Protein AF-A0A1Y3ZQR8-F1 (afdb_monomer)

Foldseek 3Di:
DVVVVVVVVVVVVVVVVVVVVVVVVVVVVVVVVVVVVVVVVVVVLVVQQVVCVVVVHDRDDDPPDDPPDPDPPDDPPDPPDPPPDDPDDDDPDDPPPDDDAFKKFKAAPVRHTPDIGSHLVRVCVVVVDDSVQLVVQQVVQDADPVRIGMHTPVVVVVVVVVCVVVVVPPPPPPPDDDDDPDPPDDDDDPDDDDDDDDDDDDDDDDDDDDDDDDDD

Radius of gyration: 34.39 Å; Cα contacts (8 Å, |Δi|>4): 112; chains: 1; bounding box: 100×54×77 Å

pLDDT: mean 72.53, std 20.4, range [33.19, 97.75]

Mean predicted aligned error: 21.72 Å

Structure (mmCIF, N/CA/C/O backbone):
data_AF-A0A1Y3ZQR8-F1
#
_entry.id   AF-A0A1Y3ZQR8-F1
#
loop_
_atom_site.group_PDB
_atom_site.id
_atom_site.type_symbol
_atom_site.label_atom_id
_atom_site.label_alt_id
_atom_site.label_comp_id
_atom_site.label_asym_id
_atom_site.label_entity_id
_atom_site.label_seq_id
_atom_site.pdbx_PDB_ins_code
_atom_site.Cartn_x
_atom_site.Cartn_y
_atom_site.Cartn_z
_atom_site.occupancy
_atom_site.B_iso_or_equiv
_atom_site.auth_seq_id
_atom_site.auth_comp_id
_atom_site.auth_asym_id
_atom_site.auth_atom_id
_atom_site.pdbx_PDB_model_num
ATOM 1 N N . MET A 1 1 ? 30.541 7.165 -46.148 1.00 60.97 1 MET A N 1
ATOM 2 C CA . MET A 1 1 ? 29.969 8.356 -45.477 1.00 60.97 1 MET A CA 1
ATOM 3 C C . MET A 1 1 ? 28.705 8.037 -44.682 1.00 60.97 1 MET A C 1
ATOM 5 O O . MET A 1 1 ? 28.487 8.696 -43.676 1.00 60.97 1 MET A O 1
ATOM 9 N N . ASN A 1 2 ? 27.913 7.024 -45.061 1.00 78.75 2 ASN A N 1
ATOM 10 C CA . ASN A 1 2 ? 26.693 6.666 -44.321 1.00 78.75 2 ASN A CA 1
ATOM 11 C C . ASN A 1 2 ? 26.986 5.929 -43.001 1.00 78.75 2 ASN A C 1
ATOM 13 O O . ASN A 1 2 ? 26.474 6.337 -41.968 1.00 78.75 2 ASN A O 1
ATOM 17 N N . GLU A 1 3 ? 27.895 4.948 -42.993 1.00 86.88 3 GLU A N 1
ATOM 18 C CA . GLU A 1 3 ? 28.246 4.200 -41.768 1.00 86.88 3 GLU A CA 1
ATOM 19 C C . GLU A 1 3 ? 28.800 5.102 -40.659 1.00 86.88 3 GLU A C 1
ATOM 21 O O . GLU A 1 3 ? 28.392 5.003 -39.509 1.00 86.88 3 GLU A O 1
ATOM 26 N N . THR A 1 4 ? 29.682 6.047 -40.991 1.00 90.25 4 THR A N 1
ATOM 27 C CA . THR A 1 4 ? 30.219 7.013 -40.017 1.00 90.25 4 THR A CA 1
ATOM 28 C C . THR A 1 4 ? 29.122 7.864 -39.375 1.00 90.25 4 THR A C 1
ATOM 30 O O . THR A 1 4 ? 29.198 8.167 -38.186 1.00 90.25 4 THR A O 1
ATOM 33 N N . GLN A 1 5 ? 28.088 8.218 -40.143 1.00 91.56 5 GLN A N 1
ATOM 34 C CA . GLN A 1 5 ? 26.938 8.967 -39.644 1.00 91.56 5 GLN A CA 1
ATOM 35 C C . GLN A 1 5 ? 26.041 8.086 -38.762 1.00 91.56 5 GLN A C 1
ATOM 37 O O . GLN A 1 5 ? 25.579 8.530 -37.715 1.00 91.56 5 GLN A O 1
ATOM 42 N N . GLU A 1 6 ? 25.833 6.825 -39.144 1.00 92.56 6 GLU A N 1
ATOM 43 C CA . GLU A 1 6 ? 25.081 5.846 -38.353 1.00 92.56 6 GLU A CA 1
ATOM 44 C C . GLU A 1 6 ? 25.751 5.557 -37.006 1.00 92.56 6 GLU A C 1
ATOM 46 O O . GLU A 1 6 ? 25.082 5.571 -35.972 1.00 92.56 6 GLU A O 1
ATOM 51 N N . TYR A 1 7 ? 27.074 5.371 -36.989 1.00 94.44 7 TYR A N 1
ATOM 52 C CA . TYR A 1 7 ? 27.841 5.203 -35.754 1.00 94.44 7 TYR A CA 1
ATOM 53 C C . TYR A 1 7 ? 27.746 6.432 -34.850 1.00 94.44 7 TYR A C 1
ATOM 55 O O . TYR A 1 7 ? 27.548 6.284 -33.643 1.00 94.44 7 TYR A O 1
ATOM 63 N N . LEU A 1 8 ? 27.843 7.638 -35.417 1.00 95.69 8 LEU A N 1
ATOM 64 C CA . LEU A 1 8 ? 27.712 8.879 -34.656 1.00 95.69 8 LEU A CA 1
ATOM 65 C C . LEU A 1 8 ? 26.310 9.019 -34.047 1.00 95.69 8 LEU A C 1
ATOM 67 O O . LEU A 1 8 ? 26.187 9.321 -32.861 1.00 95.69 8 LEU A O 1
ATOM 71 N N . ASN A 1 9 ? 25.265 8.733 -34.825 1.00 95.44 9 ASN A N 1
ATOM 72 C CA . ASN A 1 9 ? 23.881 8.765 -34.353 1.00 95.44 9 ASN A CA 1
ATOM 73 C C . ASN A 1 9 ? 23.639 7.728 -33.244 1.00 95.44 9 ASN A C 1
ATOM 75 O O . ASN A 1 9 ? 23.004 8.037 -32.238 1.00 95.44 9 ASN A O 1
ATOM 79 N N . LYS A 1 10 ? 24.189 6.515 -33.388 1.00 95.75 10 LYS A N 1
ATOM 80 C CA . LYS A 1 10 ? 24.086 5.450 -32.379 1.00 95.75 10 LYS A CA 1
ATOM 81 C C . LYS A 1 10 ? 24.837 5.795 -31.094 1.00 95.75 10 LYS A C 1
ATOM 83 O O . LYS A 1 10 ? 24.370 5.504 -29.998 1.00 95.75 10 LYS A O 1
ATOM 88 N N . TYR A 1 11 ? 25.997 6.432 -31.213 1.00 96.62 11 TYR A N 1
ATOM 89 C CA . TYR A 1 11 ? 26.729 6.931 -30.056 1.00 96.62 11 TYR A CA 1
ATOM 90 C C . TYR A 1 11 ? 25.927 8.015 -29.323 1.00 96.62 11 TYR A C 1
ATOM 92 O O . TYR A 1 11 ? 25.745 7.934 -28.110 1.00 96.62 11 TYR A O 1
ATOM 100 N N . GLN A 1 12 ? 25.370 8.980 -30.062 1.00 96.81 12 GLN A N 1
ATOM 101 C CA . GLN A 1 12 ? 24.511 10.021 -29.494 1.00 96.81 12 GLN A CA 1
ATOM 102 C C . GLN A 1 12 ? 23.280 9.434 -28.792 1.00 96.81 12 GLN A C 1
ATOM 104 O O . GLN A 1 12 ? 22.971 9.854 -27.677 1.00 96.81 12 GLN A O 1
ATOM 109 N N . SER A 1 13 ? 22.610 8.439 -29.386 1.00 97.06 13 SER A N 1
ATOM 110 C CA . SER A 1 13 ? 21.444 7.804 -28.762 1.00 97.06 13 SER A CA 1
ATOM 111 C C . SER A 1 13 ? 21.800 7.100 -27.453 1.00 97.06 13 SER A C 1
ATOM 113 O O . SER A 1 13 ? 21.078 7.251 -26.473 1.00 97.06 13 SER A O 1
ATOM 115 N N . LEU A 1 14 ? 22.937 6.395 -27.402 1.00 97.75 14 LEU A N 1
ATOM 116 C CA . LEU A 1 14 ? 23.402 5.724 -26.183 1.00 97.75 14 LEU A CA 1
ATOM 117 C C . LEU A 1 14 ? 23.747 6.724 -25.072 1.00 97.75 14 LEU A C 1
ATOM 119 O O . LEU A 1 14 ? 23.403 6.498 -23.913 1.00 97.75 14 LEU A O 1
ATOM 123 N N . CYS A 1 15 ? 24.384 7.849 -25.406 1.00 97.38 15 CYS A N 1
ATOM 124 C CA . CYS A 1 15 ? 24.650 8.904 -24.427 1.00 97.38 15 CYS A CA 1
ATOM 125 C C . CYS A 1 15 ? 23.351 9.498 -23.862 1.00 97.38 15 CYS A C 1
ATOM 127 O O . CYS A 1 15 ? 23.253 9.728 -22.657 1.00 97.38 15 CYS A O 1
ATOM 129 N N . MET A 1 16 ? 22.349 9.720 -24.716 1.00 97.25 16 MET A N 1
ATOM 130 C CA . MET A 1 16 ? 21.044 10.226 -24.285 1.00 97.25 16 MET A CA 1
ATOM 131 C C . MET A 1 16 ? 20.312 9.225 -23.386 1.00 97.25 16 MET A C 1
ATOM 133 O O . MET A 1 16 ? 19.787 9.620 -22.348 1.00 97.25 16 MET A O 1
ATOM 137 N N . GLU A 1 17 ? 20.341 7.935 -23.724 1.00 97.75 17 GLU A N 1
ATOM 138 C CA . GLU A 1 17 ? 19.747 6.866 -22.912 1.00 97.75 17 GLU A CA 1
ATOM 139 C C . GLU A 1 17 ? 20.400 6.774 -21.524 1.00 97.75 17 GLU A C 1
ATOM 141 O O . GLU A 1 17 ? 19.714 6.682 -20.503 1.00 97.75 17 GLU A O 1
ATOM 146 N N . GLN A 1 18 ? 21.731 6.875 -21.459 1.00 97.19 18 GLN A N 1
ATOM 147 C CA . GLN A 1 18 ? 22.463 6.893 -20.191 1.00 97.19 18 GLN A CA 1
ATOM 148 C C . GLN A 1 18 ? 22.096 8.107 -19.329 1.00 97.19 18 GLN A C 1
ATOM 150 O O . GLN A 1 18 ? 21.888 7.965 -18.121 1.00 97.19 18 GLN A O 1
ATOM 155 N N . LEU A 1 19 ? 21.986 9.294 -19.932 1.00 97.56 19 LEU A N 1
ATOM 156 C CA . LEU A 1 19 ? 21.559 10.504 -19.226 1.00 97.56 19 LEU A CA 1
ATOM 157 C C . LEU A 1 19 ? 20.121 10.381 -18.713 1.00 97.56 19 LEU A C 1
ATOM 159 O O . LEU A 1 19 ? 19.851 10.744 -17.566 1.00 97.56 19 LEU A O 1
ATOM 163 N N . GLU A 1 20 ? 19.213 9.825 -19.517 1.00 97.06 20 GLU A N 1
ATOM 164 C CA . GLU A 1 20 ? 17.833 9.594 -19.100 1.00 97.06 20 GLU A CA 1
ATOM 165 C C . GLU A 1 20 ? 17.778 8.625 -17.914 1.00 97.06 20 GLU A C 1
ATOM 167 O O . GLU A 1 20 ? 17.160 8.942 -16.894 1.00 97.06 20 GLU A O 1
ATOM 172 N N . TYR A 1 21 ? 18.486 7.495 -17.995 1.00 96.94 21 TYR A N 1
ATOM 173 C CA . TYR A 1 21 ? 18.562 6.517 -16.911 1.00 96.94 21 TYR A CA 1
ATOM 174 C C . TYR A 1 21 ? 19.048 7.149 -15.600 1.00 96.94 21 TYR A C 1
ATOM 176 O O . TYR A 1 21 ? 18.419 6.980 -14.550 1.00 96.94 21 TYR A O 1
ATOM 184 N N . LEU A 1 22 ? 20.141 7.917 -15.655 1.00 97.56 22 LEU A N 1
ATOM 185 C CA . LEU A 1 22 ? 20.680 8.600 -14.480 1.00 97.56 22 LEU A CA 1
ATOM 186 C C . LEU A 1 22 ? 19.691 9.631 -13.931 1.00 97.56 22 LEU A C 1
ATOM 188 O O . LEU A 1 22 ? 19.463 9.668 -12.722 1.00 97.56 22 LEU A O 1
ATOM 192 N N . SER A 1 23 ? 19.058 10.425 -14.798 1.00 96.62 23 SER A N 1
ATOM 193 C CA . SER A 1 23 ? 18.073 11.427 -14.382 1.00 96.62 23 SER A CA 1
ATOM 194 C C . SER A 1 23 ? 16.856 10.793 -13.699 1.00 96.62 23 SER A C 1
ATOM 196 O O . SER A 1 23 ? 16.444 11.244 -12.629 1.00 96.62 23 SER A O 1
ATOM 198 N N . ARG A 1 24 ? 16.340 9.683 -14.247 1.00 96.69 24 ARG A N 1
ATOM 199 C CA . ARG A 1 24 ? 15.208 8.937 -13.690 1.00 96.69 24 ARG A CA 1
ATOM 200 C C . ARG A 1 24 ? 15.561 8.339 -12.335 1.00 96.69 24 ARG A C 1
ATOM 202 O O . ARG A 1 24 ? 14.782 8.458 -11.394 1.00 96.69 24 ARG A O 1
ATOM 209 N N . ARG A 1 25 ? 16.759 7.760 -12.205 1.00 96.81 25 ARG A N 1
ATOM 210 C CA . ARG A 1 25 ? 17.251 7.209 -10.936 1.00 96.81 25 ARG A CA 1
ATOM 211 C C . ARG A 1 25 ? 17.439 8.290 -9.870 1.00 96.81 25 ARG A C 1
ATOM 213 O O . ARG A 1 25 ? 17.102 8.067 -8.710 1.00 96.81 25 ARG A O 1
ATOM 220 N N . MET A 1 26 ? 17.942 9.462 -10.255 1.00 96.81 26 MET A N 1
ATOM 221 C CA . MET A 1 26 ? 18.076 10.616 -9.361 1.00 96.81 26 MET A CA 1
ATOM 222 C C . MET A 1 26 ? 16.713 11.131 -8.890 1.00 96.81 26 MET A C 1
ATOM 224 O O . MET A 1 26 ? 16.543 11.400 -7.702 1.00 96.81 26 MET A O 1
ATOM 228 N N . TYR A 1 27 ? 15.739 11.230 -9.798 1.00 95.88 27 TYR A N 1
ATOM 229 C CA . TYR A 1 27 ? 14.373 11.628 -9.459 1.00 95.88 27 TYR A CA 1
ATOM 230 C C . TYR A 1 27 ? 13.708 10.626 -8.515 1.00 95.88 27 TYR A C 1
ATOM 232 O O . TYR A 1 27 ? 13.177 11.017 -7.481 1.00 95.88 27 TYR A O 1
ATOM 240 N N . GLN A 1 28 ? 13.809 9.330 -8.822 1.00 94.56 28 GLN A N 1
ATOM 241 C CA . GLN A 1 28 ? 13.265 8.275 -7.974 1.00 94.56 28 GLN A CA 1
ATOM 242 C C . GLN A 1 28 ? 13.859 8.329 -6.566 1.00 94.56 28 GLN A C 1
ATOM 244 O O . GLN A 1 28 ? 13.126 8.216 -5.591 1.00 94.56 28 GLN A O 1
ATOM 249 N N . ARG A 1 29 ? 15.174 8.546 -6.442 1.00 95.44 29 ARG A N 1
ATOM 250 C CA . ARG A 1 29 ? 15.813 8.679 -5.130 1.00 95.44 29 ARG A CA 1
ATOM 251 C C . ARG A 1 29 ? 15.271 9.877 -4.351 1.00 95.44 29 ARG A C 1
ATOM 253 O O . ARG A 1 29 ? 14.939 9.717 -3.186 1.00 95.44 29 ARG A O 1
ATOM 260 N N . ARG A 1 30 ? 15.123 11.031 -5.008 1.00 93.94 30 ARG A N 1
ATOM 261 C CA . ARG A 1 30 ? 14.540 12.228 -4.390 1.00 93.94 30 ARG A CA 1
ATOM 262 C C . ARG A 1 30 ? 13.109 11.985 -3.910 1.00 93.94 30 ARG A C 1
ATOM 264 O O . ARG A 1 30 ? 12.790 12.375 -2.798 1.00 93.94 30 ARG A O 1
ATOM 271 N N . ALA A 1 31 ? 12.283 11.318 -4.713 1.00 91.00 31 ALA A N 1
ATOM 272 C CA . ALA A 1 31 ? 10.911 10.990 -4.329 1.00 91.00 31 ALA A CA 1
ATOM 273 C C . ALA A 1 31 ? 10.869 10.095 -3.077 1.00 91.00 31 ALA A C 1
ATOM 275 O O . ALA A 1 31 ? 10.120 10.372 -2.148 1.00 91.00 31 ALA A O 1
ATOM 276 N N . MET A 1 32 ? 11.731 9.073 -3.007 1.00 92.56 32 MET A N 1
ATOM 277 C CA . MET A 1 32 ? 11.836 8.226 -1.812 1.00 92.56 32 MET A CA 1
ATOM 278 C C . MET A 1 32 ? 12.309 9.027 -0.589 1.00 92.56 32 MET A C 1
ATOM 280 O O . MET A 1 32 ? 11.793 8.826 0.506 1.00 92.56 32 MET A O 1
ATOM 284 N N . ASP A 1 33 ? 13.263 9.948 -0.763 1.00 94.94 33 ASP A N 1
ATOM 285 C CA . ASP A 1 33 ? 13.736 10.818 0.321 1.00 94.94 33 ASP A CA 1
ATOM 286 C C . ASP A 1 33 ? 12.612 11.749 0.833 1.00 94.94 33 ASP A C 1
ATOM 288 O O . ASP A 1 33 ? 12.477 11.945 2.042 1.00 94.94 33 ASP A O 1
ATOM 292 N N . GLU 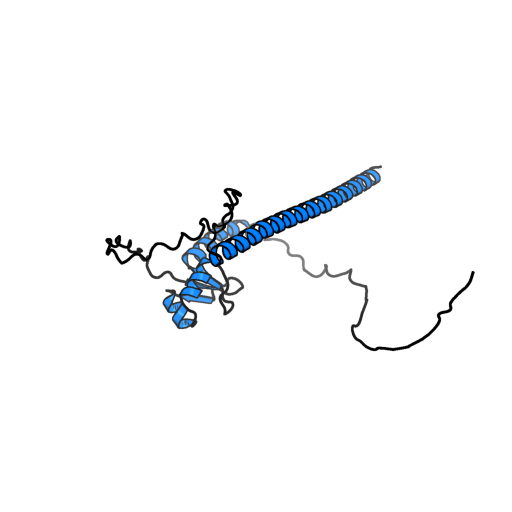A 1 34 ? 11.766 12.275 -0.059 1.00 90.12 34 GLU A N 1
ATOM 293 C CA . GLU A 1 34 ? 10.584 13.080 0.292 1.00 90.12 34 GLU A CA 1
ATOM 294 C C . GLU A 1 34 ? 9.541 12.258 1.072 1.00 90.12 34 GLU A C 1
ATOM 296 O O . GLU A 1 34 ? 9.060 12.699 2.120 1.00 90.12 34 GLU A O 1
ATOM 301 N N . GLU A 1 35 ? 9.246 11.033 0.628 1.00 91.38 35 GLU A N 1
ATOM 302 C CA . GLU A 1 35 ? 8.339 10.118 1.335 1.00 91.38 35 GLU A CA 1
ATOM 303 C C . GLU A 1 35 ? 8.853 9.770 2.739 1.00 91.38 35 GLU A C 1
ATOM 305 O O . GLU A 1 35 ? 8.086 9.754 3.708 1.00 91.38 35 GLU A O 1
ATOM 310 N N . ILE A 1 36 ? 10.158 9.513 2.865 1.00 91.94 36 ILE A N 1
ATOM 311 C CA . ILE A 1 36 ? 10.811 9.229 4.145 1.00 91.94 36 ILE A CA 1
ATOM 312 C C . ILE A 1 36 ? 10.669 10.425 5.091 1.00 91.94 36 ILE A C 1
ATOM 314 O O . ILE A 1 36 ? 10.278 10.248 6.248 1.00 91.94 36 ILE A O 1
ATOM 318 N N . GLU A 1 37 ? 10.947 11.637 4.615 1.00 90.62 37 GLU A N 1
ATOM 319 C CA . GLU A 1 37 ? 10.831 12.861 5.411 1.00 90.62 37 GLU A CA 1
ATOM 320 C C . GLU A 1 37 ? 9.392 13.071 5.912 1.00 90.62 37 GLU A C 1
ATOM 322 O O . GLU A 1 37 ? 9.162 13.384 7.085 1.00 90.62 37 GLU A O 1
ATOM 327 N N . ASP A 1 38 ? 8.395 12.822 5.066 1.00 86.88 38 ASP A N 1
ATOM 328 C CA . ASP A 1 38 ? 6.991 12.936 5.454 1.00 86.88 38 ASP A CA 1
ATOM 329 C C . ASP A 1 38 ? 6.564 11.872 6.470 1.00 86.88 38 ASP A C 1
ATOM 331 O O . ASP A 1 38 ? 5.822 12.175 7.414 1.00 86.88 38 ASP A O 1
ATOM 335 N N . LEU A 1 39 ? 7.071 10.643 6.346 1.00 88.88 39 LEU A N 1
ATOM 336 C CA . LEU A 1 39 ? 6.896 9.611 7.368 1.00 88.88 39 LEU A CA 1
ATOM 337 C C . LEU A 1 39 ? 7.519 10.036 8.704 1.00 88.88 39 LEU A C 1
ATOM 339 O O . LEU A 1 39 ? 6.875 9.885 9.747 1.00 88.88 39 LEU A O 1
ATOM 343 N N . PHE A 1 40 ? 8.720 10.619 8.690 1.00 92.12 40 PHE A N 1
ATOM 344 C CA . PHE A 1 40 ? 9.375 11.124 9.898 1.00 92.12 40 PHE A CA 1
ATOM 345 C C . PHE A 1 40 ? 8.587 12.256 10.558 1.00 92.12 40 PHE A C 1
ATOM 347 O O . PHE A 1 40 ? 8.383 12.222 11.776 1.00 92.12 40 PHE A O 1
ATOM 354 N N . LYS A 1 41 ? 8.080 13.226 9.786 1.00 86.56 41 LYS A N 1
ATOM 355 C CA . LYS A 1 41 ? 7.214 14.298 10.309 1.00 86.56 41 LYS A CA 1
ATOM 356 C C . LYS A 1 41 ? 5.973 13.730 10.997 1.00 86.56 41 LYS A C 1
ATOM 358 O O . LYS A 1 41 ? 5.668 14.117 12.127 1.00 86.56 41 LYS A O 1
ATOM 363 N N . ARG A 1 42 ? 5.292 12.769 10.360 1.00 84.38 42 ARG A N 1
ATOM 364 C CA . ARG A 1 42 ? 4.103 12.098 10.920 1.00 84.38 42 ARG A CA 1
ATOM 365 C C . ARG A 1 42 ? 4.437 11.322 12.192 1.00 84.38 42 ARG A C 1
ATOM 367 O O . ARG A 1 42 ? 3.724 11.441 13.184 1.00 84.38 42 ARG A O 1
ATOM 374 N N . ALA A 1 43 ? 5.529 10.559 12.192 1.00 87.88 43 ALA A N 1
ATOM 375 C CA . ALA A 1 43 ? 5.974 9.800 13.358 1.00 87.88 43 ALA A CA 1
ATOM 376 C C . ALA A 1 43 ? 6.316 10.721 14.539 1.00 87.88 43 ALA A C 1
ATOM 378 O O . ALA A 1 43 ? 5.886 10.470 15.665 1.00 87.88 43 ALA A O 1
ATOM 379 N N . LYS A 1 44 ? 7.020 11.828 14.275 1.00 88.44 44 LYS A N 1
ATOM 380 C CA . LYS A 1 44 ? 7.336 12.857 15.271 1.00 88.44 44 LYS A CA 1
ATOM 381 C C . LYS A 1 44 ? 6.070 13.478 15.862 1.00 88.44 44 LYS A C 1
ATOM 383 O O . LYS A 1 44 ? 5.986 13.642 17.079 1.00 88.44 44 LYS A O 1
ATOM 388 N N . TRP A 1 45 ? 5.081 13.786 15.022 1.00 89.25 45 TRP A N 1
ATOM 389 C CA . TRP A 1 45 ? 3.792 14.307 15.474 1.00 89.25 45 TRP A CA 1
ATOM 390 C C . TRP A 1 45 ? 3.030 13.283 16.328 1.00 89.25 45 TRP A C 1
ATOM 392 O O . TRP A 1 45 ? 2.591 13.616 17.427 1.00 89.25 45 TRP A O 1
ATOM 402 N N . ASN A 1 46 ? 2.951 12.022 15.886 1.00 87.25 46 ASN A N 1
ATOM 403 C CA . ASN A 1 46 ? 2.307 10.934 16.632 1.00 87.25 46 ASN A CA 1
ATOM 404 C C . ASN A 1 46 ? 2.957 10.715 18.004 1.00 87.25 46 ASN A C 1
ATOM 406 O O . ASN A 1 46 ? 2.259 10.544 19.002 1.00 87.25 46 ASN A O 1
ATOM 410 N N . TYR A 1 47 ? 4.289 10.750 18.066 1.00 90.31 47 TYR A N 1
ATOM 411 C CA . TYR A 1 47 ? 5.031 10.652 19.318 1.00 90.31 47 TYR A CA 1
ATOM 412 C C . TYR A 1 47 ? 4.670 11.801 20.270 1.00 90.31 47 TYR A C 1
ATOM 414 O O . TYR A 1 47 ? 4.267 11.558 21.406 1.00 90.31 47 TYR A O 1
ATOM 422 N N . ALA A 1 48 ? 4.722 13.047 19.787 1.00 88.25 48 ALA A N 1
ATOM 423 C CA . ALA A 1 48 ? 4.357 14.222 20.578 1.00 88.25 48 ALA A CA 1
ATOM 424 C C . ALA A 1 48 ? 2.896 14.173 21.061 1.00 88.25 48 ALA A C 1
ATOM 426 O O . ALA A 1 48 ? 2.605 14.525 22.205 1.00 88.25 48 ALA A O 1
ATOM 427 N N . TYR A 1 49 ? 1.985 13.691 20.215 1.00 88.00 49 TYR A N 1
ATOM 428 C CA . TYR A 1 49 ? 0.584 13.475 20.559 1.00 88.00 49 TYR A CA 1
ATOM 429 C C . TYR A 1 49 ? 0.427 12.476 21.712 1.00 88.00 49 TYR A C 1
ATOM 431 O O . TYR A 1 49 ? -0.217 12.790 22.714 1.00 88.00 49 TYR A O 1
ATOM 439 N N . VAL A 1 50 ? 1.060 11.303 21.628 1.00 87.94 50 VAL A N 1
ATOM 440 C CA . VAL A 1 50 ? 0.998 10.294 22.697 1.00 87.94 50 VAL A CA 1
ATOM 441 C C . VAL A 1 50 ? 1.584 10.836 24.001 1.00 87.94 50 VAL A C 1
ATOM 443 O O . VAL A 1 50 ? 0.944 10.707 25.045 1.00 87.94 50 VAL A O 1
ATOM 446 N N . CYS A 1 51 ? 2.738 11.509 23.952 1.00 90.00 51 CYS A N 1
ATOM 447 C CA . CYS A 1 51 ? 3.318 12.158 25.129 1.00 90.00 51 CYS A CA 1
ATOM 448 C C . CYS A 1 51 ? 2.348 13.172 25.754 1.00 90.00 51 CYS A C 1
ATOM 450 O O . CYS A 1 51 ? 2.133 13.145 26.963 1.00 90.00 51 CYS A O 1
ATOM 452 N N . SER A 1 52 ? 1.688 14.007 24.942 1.00 89.19 52 SER A N 1
ATOM 453 C CA . SER A 1 52 ? 0.723 14.995 25.446 1.00 89.19 52 SER A CA 1
ATOM 454 C C . SER A 1 52 ? -0.467 14.356 26.171 1.00 89.19 52 SER A C 1
ATOM 456 O O . SER A 1 52 ? -0.871 14.852 27.221 1.00 89.19 52 SER A O 1
ATOM 458 N N . ILE A 1 53 ? -0.980 13.225 25.669 1.00 87.50 53 ILE A N 1
ATOM 459 C CA . ILE A 1 53 ? -2.079 12.484 26.303 1.00 87.50 53 ILE A CA 1
ATOM 460 C C . ILE A 1 53 ? -1.643 11.905 27.642 1.00 87.50 53 ILE A C 1
ATOM 462 O O . ILE A 1 53 ? -2.375 12.027 28.623 1.00 87.50 53 ILE A O 1
ATOM 466 N N . LEU A 1 54 ? -0.469 11.273 27.683 1.00 89.69 54 LEU A N 1
ATOM 467 C CA . LEU A 1 54 ? 0.060 10.676 28.908 1.00 89.69 54 LEU A CA 1
ATOM 468 C C . LEU A 1 54 ? 0.318 11.736 29.987 1.00 89.69 54 LEU A C 1
ATOM 470 O O . LEU A 1 54 ? 0.113 11.475 31.168 1.00 89.69 54 LEU A O 1
ATOM 474 N N . GLU A 1 55 ? 0.713 12.940 29.576 1.00 90.69 55 GLU A N 1
ATOM 475 C CA . GLU A 1 55 ? 0.965 14.079 30.462 1.00 90.69 55 GLU A CA 1
ATOM 476 C C . GLU A 1 55 ? -0.292 14.913 30.781 1.00 90.69 55 GLU A C 1
ATOM 478 O O . GLU A 1 55 ? -0.216 15.842 31.585 1.00 90.69 55 GLU A O 1
ATOM 483 N N . GLY A 1 56 ? -1.442 14.620 30.158 1.00 86.25 56 GLY A N 1
ATOM 484 C CA . GLY A 1 56 ? -2.687 15.380 30.330 1.00 86.25 56 GLY A CA 1
ATOM 485 C C . GLY A 1 56 ? -2.654 16.807 29.758 1.00 86.25 56 GLY A C 1
ATOM 486 O O . GLY A 1 56 ? -3.449 17.652 30.171 1.00 86.25 56 GLY A O 1
ATOM 487 N N . LYS A 1 57 ? -1.732 17.095 28.832 1.00 86.50 57 LYS A N 1
ATOM 488 C CA . LYS A 1 57 ? -1.574 18.399 28.167 1.00 86.50 57 LYS A CA 1
ATOM 489 C C . LYS A 1 57 ? -2.394 18.472 26.877 1.00 86.50 57 LYS A C 1
ATOM 491 O O . LYS A 1 57 ? -2.870 17.463 26.360 1.00 86.50 57 LYS A O 1
ATOM 496 N N . GLN A 1 58 ? -2.548 19.682 26.335 1.00 78.56 58 GLN A N 1
ATOM 497 C CA . GLN A 1 58 ? -3.187 19.860 25.033 1.00 78.56 58 GLN A CA 1
ATOM 498 C C . GLN A 1 58 ? -2.319 19.230 23.923 1.00 78.56 58 GLN A C 1
ATOM 500 O O . GLN A 1 58 ? -1.108 19.473 23.899 1.00 78.56 58 GLN A O 1
ATOM 505 N N . PRO A 1 59 ? -2.914 18.457 22.998 1.00 79.25 59 PRO A N 1
ATOM 506 C CA . PRO A 1 59 ? -2.187 17.880 21.875 1.00 79.25 59 PRO A CA 1
ATOM 507 C C . PRO A 1 59 ? -1.584 18.928 20.931 1.00 79.25 59 PRO A C 1
ATOM 509 O O . PRO A 1 59 ? -2.115 20.041 20.839 1.00 79.25 59 PRO A O 1
ATOM 512 N N . PRO A 1 60 ? -0.511 18.577 20.192 1.00 80.88 60 PRO A N 1
ATOM 513 C CA . PRO A 1 60 ? 0.044 19.451 19.163 1.00 80.88 60 PRO A CA 1
ATOM 514 C C . PRO A 1 60 ? -1.014 19.786 18.100 1.00 80.88 60 PRO A C 1
ATOM 516 O O . PRO A 1 60 ? -1.898 18.974 17.813 1.00 80.88 60 PRO A O 1
ATOM 519 N N . ALA A 1 61 ? -0.919 20.983 17.510 1.00 77.56 61 ALA A N 1
ATOM 520 C CA . ALA A 1 61 ? -1.827 21.427 16.453 1.00 77.56 61 ALA A CA 1
ATOM 521 C C . ALA A 1 61 ? -1.874 20.403 15.307 1.00 77.56 61 ALA A C 1
ATOM 523 O O . ALA A 1 61 ? -0.851 19.810 14.949 1.00 77.56 61 ALA A O 1
ATOM 524 N N . ILE A 1 62 ? -3.072 20.176 14.761 1.00 67.69 62 ILE A N 1
ATOM 525 C CA . ILE A 1 62 ? -3.287 19.255 13.641 1.00 67.69 62 ILE A CA 1
ATOM 526 C C . ILE A 1 62 ? -2.432 19.756 12.474 1.00 67.69 62 ILE A C 1
ATOM 528 O O . ILE A 1 62 ? -2.612 20.885 12.023 1.00 67.69 62 ILE A O 1
ATOM 532 N N . MET A 1 63 ? -1.482 18.938 12.012 1.00 60.94 63 MET A N 1
ATOM 533 C CA . MET A 1 63 ? -0.772 19.217 10.766 1.00 60.94 63 MET A CA 1
ATOM 534 C C . MET A 1 63 ? -1.787 19.108 9.629 1.00 60.94 63 MET A C 1
ATOM 536 O O . MET A 1 63 ? -2.152 18.004 9.228 1.00 60.94 63 MET A O 1
ATOM 540 N N . GLU A 1 64 ? -2.276 20.241 9.133 1.00 61.19 64 GLU A N 1
ATOM 541 C CA . GLU A 1 64 ? -3.017 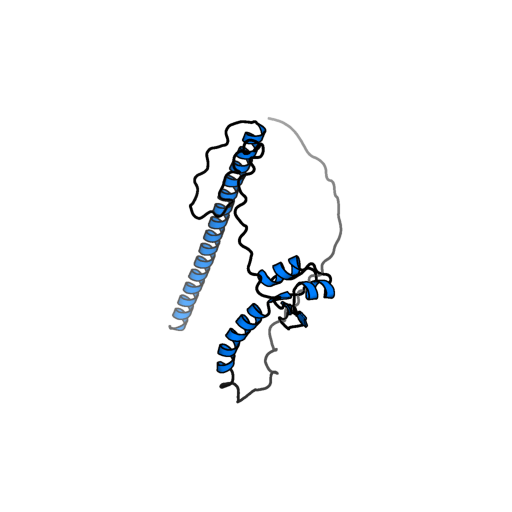20.287 7.876 1.00 61.19 64 GLU A CA 1
ATOM 542 C C . GLU A 1 64 ? -2.062 19.842 6.762 1.00 61.19 64 GLU A C 1
ATOM 544 O O . GLU A 1 64 ? -1.177 20.588 6.351 1.00 61.19 64 GLU A O 1
ATOM 549 N N . SER A 1 65 ? -2.176 18.590 6.318 1.00 55.12 65 SER A N 1
ATOM 550 C CA . SER A 1 65 ? -1.489 18.129 5.112 1.00 55.12 65 SER A CA 1
ATOM 551 C C . SER A 1 65 ? -2.375 17.188 4.300 1.00 55.12 65 SER A C 1
ATOM 553 O O . SER A 1 65 ? -2.881 16.189 4.807 1.00 55.12 65 SER A O 1
ATOM 555 N N . ASP A 1 66 ? -2.533 17.607 3.046 1.00 50.69 66 ASP A N 1
ATOM 556 C CA . ASP A 1 66 ? -3.103 17.009 1.840 1.00 50.69 66 ASP A CA 1
ATOM 557 C C . ASP A 1 66 ? -4.452 16.257 1.874 1.00 50.69 66 ASP A C 1
ATOM 559 O O . ASP A 1 66 ? -4.602 15.233 2.544 1.00 50.69 66 ASP A O 1
ATOM 563 N N . PRO A 1 67 ? -5.421 16.657 1.015 1.00 53.41 67 PRO A N 1
ATOM 564 C CA . PRO A 1 67 ? -6.750 16.041 0.912 1.00 53.41 67 PRO A CA 1
ATOM 565 C C . PRO A 1 67 ? -6.756 14.595 0.379 1.00 53.41 67 PRO A C 1
ATOM 567 O O . PRO A 1 67 ? -7.814 13.971 0.356 1.00 53.41 67 PRO A O 1
ATOM 570 N N . ASN A 1 68 ? -5.606 14.045 -0.029 1.00 54.09 68 ASN A N 1
ATOM 571 C CA . ASN A 1 68 ? -5.481 12.689 -0.582 1.00 54.09 68 ASN A CA 1
ATOM 572 C C . ASN A 1 68 ? -4.780 11.691 0.360 1.00 54.09 68 ASN A C 1
ATOM 574 O O . ASN A 1 68 ? -4.495 10.560 -0.035 1.00 54.09 68 ASN A O 1
ATOM 578 N N . ASN A 1 69 ? -4.508 12.069 1.611 1.00 50.81 69 ASN A N 1
ATOM 579 C CA . ASN A 1 69 ? -3.846 11.199 2.577 1.00 50.81 69 ASN A CA 1
ATOM 580 C C . ASN A 1 69 ? -4.867 10.319 3.322 1.00 50.81 69 ASN A C 1
ATOM 582 O O . ASN A 1 69 ? -5.441 10.712 4.337 1.00 50.81 69 ASN A O 1
ATOM 586 N N . ILE A 1 70 ? -5.091 9.104 2.814 1.00 48.97 70 ILE A N 1
ATOM 587 C CA . ILE A 1 70 ? -5.904 8.061 3.461 1.00 48.97 70 ILE A CA 1
ATOM 588 C C . ILE A 1 70 ? -5.068 7.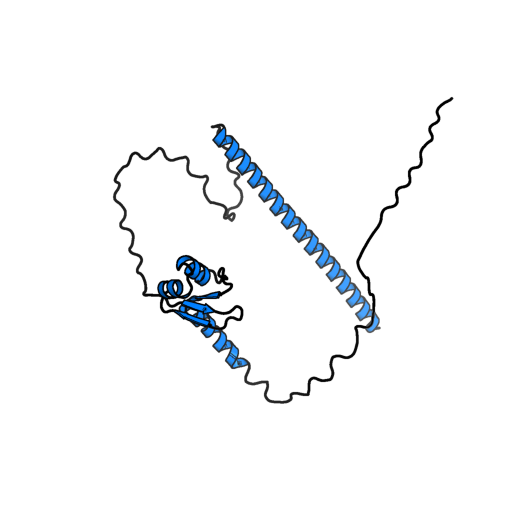413 4.587 1.00 48.97 70 ILE A C 1
ATOM 590 O O . ILE A 1 70 ? -4.680 6.250 4.532 1.00 48.97 70 ILE A O 1
ATOM 594 N N . GLY A 1 71 ? -4.749 8.200 5.615 1.00 49.19 71 GLY A N 1
ATOM 595 C CA . GLY A 1 71 ? -4.470 7.731 6.975 1.00 49.19 71 GLY A CA 1
ATOM 596 C C . GLY A 1 71 ? -5.753 7.817 7.812 1.00 49.19 71 GLY A C 1
ATOM 597 O O . GLY A 1 71 ? -6.715 8.438 7.357 1.00 49.19 71 GLY A O 1
ATOM 598 N N . PRO A 1 72 ? -5.837 7.192 9.004 1.00 48.59 72 PRO A N 1
ATOM 599 C CA . PRO A 1 72 ? -7.087 7.109 9.759 1.00 48.59 72 PRO A CA 1
ATOM 600 C C . PRO A 1 72 ? -7.666 8.514 9.971 1.00 48.59 72 PRO A C 1
ATOM 602 O O . PRO A 1 72 ? -7.073 9.353 10.643 1.00 48.59 72 PRO A O 1
ATOM 605 N N . SER A 1 73 ? -8.819 8.762 9.346 1.00 50.84 73 SER A N 1
ATOM 606 C CA . SER A 1 73 ? -9.408 10.080 9.086 1.00 50.84 73 SER A CA 1
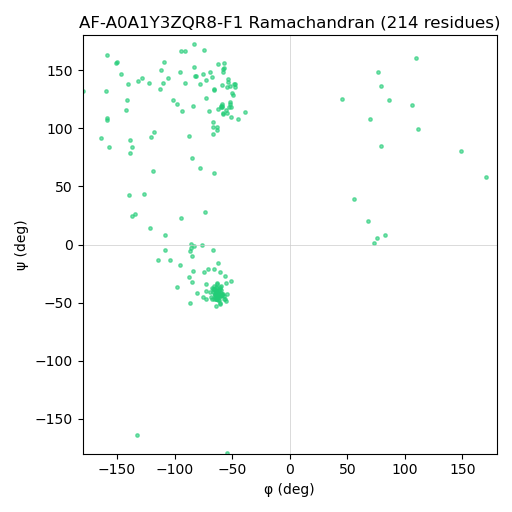ATOM 607 C C . SER A 1 73 ? -9.997 10.772 10.320 1.00 50.84 73 SER A C 1
ATOM 609 O O . SER A 1 73 ? -10.987 11.497 10.219 1.00 50.84 73 SER A O 1
ATOM 611 N N . HIS A 1 74 ? -9.483 10.499 11.513 1.00 51.41 74 HIS A N 1
ATOM 612 C CA . HIS A 1 74 ? -9.991 11.108 12.726 1.00 51.41 74 HIS A CA 1
ATOM 613 C C . HIS A 1 74 ? -8.930 11.013 13.828 1.00 51.41 74 HIS A C 1
ATOM 615 O O . HIS A 1 74 ? -8.441 9.907 14.081 1.00 51.41 74 HIS A O 1
ATOM 621 N N . PRO A 1 75 ? -8.612 12.101 14.559 1.00 58.16 75 PRO A N 1
ATOM 622 C CA . PRO A 1 75 ? -8.083 11.922 15.907 1.00 58.16 75 PRO A CA 1
ATOM 623 C C . PRO A 1 75 ? -9.052 10.992 16.656 1.00 58.16 75 PRO A C 1
ATOM 625 O O . PRO A 1 75 ? -10.266 11.170 16.491 1.00 58.16 75 PRO A O 1
ATOM 628 N N . PRO A 1 76 ? -8.590 9.988 17.429 1.00 55.31 76 PRO A N 1
ATOM 629 C CA . PRO A 1 76 ? -9.503 9.156 18.198 1.00 55.31 76 PRO A CA 1
ATOM 630 C C . PRO A 1 76 ? -10.391 10.095 19.007 1.00 55.31 76 PRO A C 1
ATOM 632 O O . PRO A 1 76 ? -9.887 10.981 19.701 1.00 55.31 76 PRO A O 1
ATOM 635 N N . ALA A 1 77 ? -11.708 9.974 18.805 1.00 55.06 77 ALA A N 1
ATOM 636 C CA . ALA A 1 77 ? -12.675 10.845 19.451 1.00 55.06 77 ALA A CA 1
ATOM 637 C C . ALA A 1 77 ? -12.322 10.927 20.945 1.00 55.06 77 ALA A C 1
ATOM 639 O O . ALA A 1 77 ? -12.004 9.880 21.525 1.00 55.06 77 ALA A O 1
ATOM 640 N N . PRO A 1 78 ? -12.336 12.129 21.561 1.00 64.12 78 PRO A N 1
ATOM 641 C CA . PRO A 1 78 ? -12.074 12.253 22.990 1.00 64.12 78 PRO A CA 1
ATOM 642 C C . PRO A 1 78 ? -12.916 11.201 23.715 1.00 64.12 78 PRO A C 1
ATOM 644 O O . PRO A 1 78 ? -14.059 10.984 23.291 1.00 64.12 78 PRO A O 1
ATOM 647 N N . PRO A 1 79 ? -12.369 10.503 24.731 1.00 57.84 79 PRO A N 1
ATOM 648 C CA . PRO A 1 79 ? -13.072 9.410 25.383 1.00 57.84 79 PRO A CA 1
ATOM 649 C C . PRO A 1 79 ? -14.448 9.923 25.782 1.00 57.84 79 PRO A C 1
ATOM 651 O O . PRO A 1 79 ? -14.567 10.818 26.620 1.00 57.84 79 PRO A O 1
ATOM 654 N N . ALA A 1 80 ? -15.478 9.420 25.093 1.00 53.50 80 ALA A N 1
ATOM 655 C CA . ALA A 1 80 ? -16.833 9.888 25.304 1.00 53.50 80 ALA A CA 1
ATOM 656 C C . ALA A 1 80 ? -17.123 9.750 26.803 1.00 53.50 80 ALA A C 1
ATOM 658 O O . ALA A 1 80 ? -16.766 8.710 27.378 1.00 53.50 80 ALA A O 1
ATOM 659 N N . PRO A 1 81 ? -17.735 10.758 27.455 1.00 59.25 81 PRO A N 1
ATOM 660 C CA . PRO A 1 81 ? -18.141 10.602 28.843 1.00 59.25 81 PRO A CA 1
ATOM 661 C C . PRO A 1 81 ? -18.909 9.288 28.937 1.00 59.25 81 PRO A C 1
ATOM 663 O O . PRO A 1 81 ? -19.770 9.034 28.087 1.00 59.25 81 PRO A O 1
ATOM 666 N N . ARG A 1 82 ? -18.526 8.419 29.891 1.00 55.78 82 ARG A N 1
ATOM 667 C CA . ARG A 1 82 ? -19.128 7.088 30.056 1.00 55.78 82 ARG A CA 1
ATOM 668 C C . ARG A 1 82 ? -20.636 7.257 29.960 1.00 55.78 82 ARG A C 1
ATOM 670 O O . ARG A 1 82 ? -21.249 7.849 30.845 1.00 55.78 82 ARG A O 1
ATOM 677 N N . ARG A 1 83 ? -21.219 6.791 28.854 1.00 52.25 83 ARG A N 1
ATOM 678 C CA . ARG A 1 83 ? -22.660 6.857 28.632 1.00 52.25 83 ARG A CA 1
ATOM 679 C C . ARG A 1 83 ? -23.281 5.925 29.661 1.00 52.25 83 ARG A C 1
ATOM 681 O O . ARG A 1 83 ? -23.336 4.716 29.453 1.00 52.25 83 ARG A O 1
ATOM 688 N N . VAL A 1 84 ? -23.704 6.485 30.789 1.00 57.59 84 VAL A N 1
ATOM 689 C CA . VAL A 1 84 ? -24.643 5.818 31.685 1.00 57.59 84 VAL A CA 1
ATOM 690 C C . VAL A 1 84 ? -25.885 5.573 30.833 1.00 57.59 84 VAL A C 1
ATOM 692 O O . VAL A 1 84 ? -26.404 6.496 30.203 1.00 57.59 84 VAL A O 1
ATOM 695 N N . GLY A 1 85 ? -26.220 4.296 30.661 1.00 53.22 85 GLY A N 1
ATOM 696 C CA . GLY A 1 85 ? -27.031 3.811 29.553 1.00 53.22 85 GLY A CA 1
ATOM 697 C C . GLY A 1 85 ? -28.344 4.567 29.384 1.00 53.22 85 GLY A C 1
ATOM 698 O O . GLY A 1 85 ? -29.203 4.536 30.256 1.00 53.22 85 GLY A O 1
ATOM 699 N N . SER A 1 86 ? -28.534 5.174 28.215 1.00 54.31 86 SER A N 1
ATOM 700 C CA . SER A 1 86 ? -29.872 5.435 27.706 1.00 54.31 86 SER A CA 1
ATOM 701 C C . SER A 1 86 ? -30.219 4.326 26.726 1.00 54.31 86 SER A C 1
ATOM 703 O O . SER A 1 86 ? -29.515 4.103 25.737 1.00 54.31 86 SER A O 1
ATOM 705 N N . ALA A 1 87 ? -31.298 3.605 27.029 1.00 61.72 87 ALA A N 1
ATOM 706 C CA . ALA A 1 87 ? -31.950 2.636 26.159 1.00 61.72 87 ALA A CA 1
ATOM 707 C C . ALA A 1 87 ? -32.568 3.350 24.940 1.00 61.72 87 ALA A C 1
ATOM 709 O O . ALA A 1 87 ? -33.779 3.377 24.749 1.00 61.72 87 ALA A O 1
ATOM 710 N N . ALA A 1 88 ? -31.729 3.994 24.130 1.00 55.69 88 ALA A N 1
ATOM 711 C CA . ALA A 1 88 ? -32.135 4.645 22.901 1.00 55.69 88 ALA A CA 1
ATOM 712 C C . ALA A 1 88 ? -32.439 3.564 21.859 1.00 55.69 88 ALA A C 1
ATOM 714 O O . ALA A 1 88 ? -31.620 2.674 21.609 1.00 55.69 88 ALA A O 1
ATOM 715 N N . ALA A 1 89 ? -33.643 3.644 21.294 1.00 64.44 89 ALA A N 1
ATOM 716 C CA . ALA A 1 89 ? -34.216 2.710 20.338 1.00 64.44 89 ALA A CA 1
ATOM 717 C C . ALA A 1 89 ? -33.177 2.191 19.330 1.00 64.44 89 ALA A C 1
ATOM 719 O O . ALA A 1 89 ? -32.640 2.936 18.506 1.00 64.44 89 ALA A O 1
ATOM 720 N N . ARG A 1 90 ? -32.888 0.886 19.400 1.00 64.94 90 ARG A N 1
ATOM 721 C CA . ARG A 1 90 ? -32.040 0.205 18.420 1.00 64.94 90 ARG A CA 1
ATOM 722 C C . ARG A 1 90 ? -32.683 0.388 17.047 1.00 64.94 90 ARG A C 1
ATOM 724 O O . ARG A 1 90 ? -33.754 -0.160 16.803 1.00 64.94 90 ARG A O 1
ATOM 731 N N . ARG A 1 91 ? -32.027 1.129 16.144 1.00 66.94 91 ARG A N 1
ATOM 732 C CA . ARG A 1 91 ? -32.409 1.148 14.722 1.00 66.94 91 ARG A CA 1
ATOM 733 C C . ARG A 1 91 ? -32.522 -0.311 14.259 1.00 66.94 91 ARG A C 1
ATOM 735 O O . ARG A 1 91 ? -31.597 -1.083 14.543 1.00 66.94 91 ARG A O 1
ATOM 742 N N . PRO A 1 92 ? -33.618 -0.720 13.596 1.00 68.25 92 PRO A N 1
ATOM 743 C CA . PRO A 1 92 ? -33.746 -2.091 13.132 1.00 68.25 92 PRO A CA 1
ATOM 744 C C . PRO A 1 92 ? -32.573 -2.383 12.196 1.00 68.25 92 PRO A C 1
ATOM 746 O O . PRO A 1 92 ? -32.378 -1.699 11.189 1.00 68.25 92 PRO A O 1
ATOM 749 N N . LYS A 1 93 ? -31.738 -3.365 12.563 1.00 68.94 93 LYS A N 1
ATOM 750 C CA . LYS A 1 93 ? -30.640 -3.810 11.703 1.00 68.94 93 LYS A CA 1
ATOM 751 C C . LYS A 1 93 ? -31.273 -4.298 10.404 1.00 68.94 93 LYS A C 1
ATOM 753 O O . LYS A 1 93 ? -32.068 -5.236 10.432 1.00 68.94 93 LYS A O 1
ATOM 758 N N . LYS A 1 94 ? -30.944 -3.655 9.280 1.00 67.31 94 LYS A N 1
ATOM 759 C CA . LYS A 1 94 ? -31.386 -4.095 7.953 1.00 67.31 94 LYS A CA 1
ATOM 760 C C . LYS A 1 94 ? -30.938 -5.551 7.801 1.00 67.31 94 LYS A C 1
ATOM 762 O O . LYS A 1 94 ? -29.739 -5.824 7.880 1.00 67.31 94 LYS A O 1
ATOM 767 N N . LYS A 1 95 ? -31.887 -6.488 7.691 1.00 62.97 95 LYS A N 1
ATOM 768 C CA . LYS A 1 95 ? -31.557 -7.904 7.498 1.00 62.97 95 LYS A CA 1
ATOM 769 C C . LYS A 1 95 ? -30.745 -7.987 6.210 1.00 62.97 95 LYS A C 1
ATOM 771 O O . LYS A 1 95 ? -31.209 -7.530 5.167 1.00 62.97 95 LYS A O 1
ATOM 776 N N . ARG A 1 96 ? -29.513 -8.493 6.295 1.00 60.91 96 ARG A N 1
ATOM 777 C CA . ARG A 1 96 ? -28.747 -8.810 5.091 1.00 60.91 96 ARG A CA 1
ATOM 778 C C . ARG A 1 96 ? -29.546 -9.889 4.373 1.00 60.91 96 ARG A C 1
ATOM 780 O O . ARG A 1 96 ? -29.805 -10.935 4.961 1.00 60.91 96 ARG A O 1
ATOM 787 N N . SER A 1 97 ? -30.015 -9.579 3.168 1.00 62.66 97 SER A N 1
ATOM 788 C CA . SER A 1 97 ? -30.570 -10.586 2.274 1.00 62.66 97 SER A CA 1
ATOM 789 C C . SER A 1 97 ? -29.423 -11.536 1.967 1.00 62.66 97 SER A C 1
ATOM 791 O O . SER A 1 97 ? -28.539 -11.188 1.189 1.00 62.66 97 SER A O 1
ATOM 793 N N . TYR A 1 98 ? -29.366 -12.671 2.661 1.00 58.66 98 TYR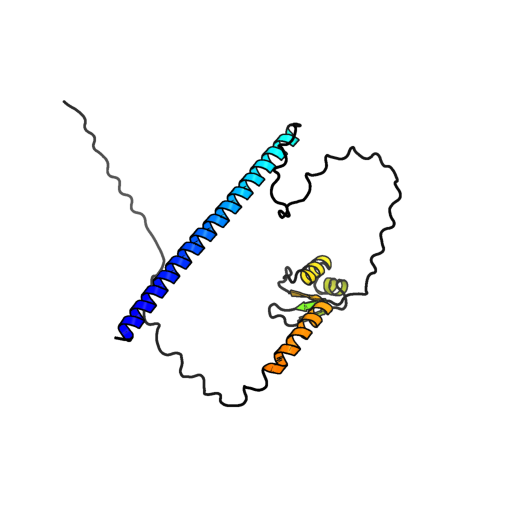 A N 1
ATOM 794 C CA . TYR A 1 98 ? -28.460 -13.741 2.282 1.00 58.66 98 TYR A CA 1
ATOM 795 C C . TYR A 1 98 ? -28.975 -14.255 0.940 1.00 58.66 98 TYR A C 1
ATOM 797 O O . TYR A 1 98 ? -30.018 -14.906 0.891 1.00 58.66 98 TYR A O 1
ATOM 805 N N . SER A 1 99 ? -28.282 -13.912 -0.151 1.00 66.88 99 SER A N 1
ATOM 806 C CA . SER A 1 99 ? -28.350 -14.764 -1.335 1.00 66.88 99 SER A CA 1
ATOM 807 C C . SER A 1 99 ? -27.869 -16.156 -0.900 1.00 66.88 99 SER A C 1
ATOM 809 O O . SER A 1 99 ? -27.168 -16.272 0.112 1.00 66.88 99 SER A O 1
ATOM 811 N N . GLY A 1 100 ? -28.36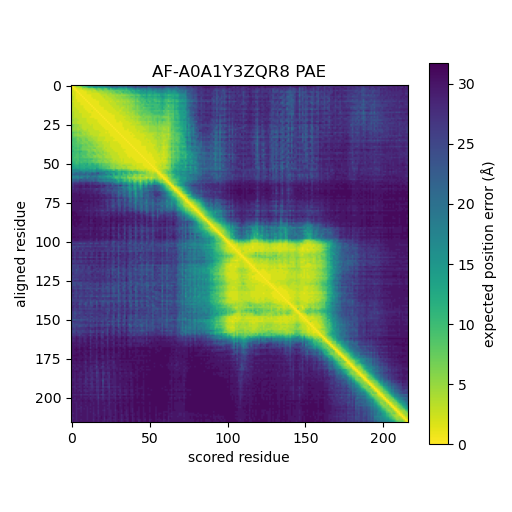8 -17.205 -1.550 1.00 76.25 100 GLY A N 1
ATOM 812 C CA . GLY A 1 100 ? -28.181 -18.591 -1.121 1.00 76.25 100 GLY A CA 1
ATOM 813 C C . GLY A 1 100 ? -26.714 -19.013 -0.925 1.00 76.25 100 GLY A C 1
ATOM 814 O O . GLY A 1 100 ? -25.793 -18.210 -1.090 1.00 76.25 100 GLY A O 1
ATOM 815 N N . PRO A 1 101 ? -26.466 -20.279 -0.549 1.00 80.25 101 PRO A N 1
ATOM 816 C CA . PRO A 1 101 ? -25.103 -20.781 -0.406 1.00 80.25 101 PRO A CA 1
ATOM 817 C C . PRO A 1 101 ? -24.310 -20.499 -1.689 1.00 80.25 101 PRO A C 1
ATOM 819 O O . PRO A 1 101 ? -24.695 -20.939 -2.768 1.00 80.25 101 PRO A O 1
ATOM 822 N N . ARG A 1 102 ? -23.246 -19.697 -1.565 1.00 86.81 102 ARG A N 1
ATOM 823 C CA . ARG A 1 102 ? -22.362 -19.368 -2.684 1.00 86.81 102 ARG A CA 1
ATOM 824 C C . ARG A 1 102 ? -21.327 -20.488 -2.827 1.00 86.81 102 ARG A C 1
ATOM 826 O O . ARG A 1 102 ? -20.588 -20.712 -1.859 1.00 86.81 102 ARG A O 1
ATOM 833 N N . PRO A 1 103 ? -21.278 -21.182 -3.975 1.00 91.12 103 PRO A N 1
ATOM 834 C CA . PRO A 1 103 ? -20.309 -22.240 -4.215 1.00 91.12 103 PRO A CA 1
ATOM 835 C C . PRO A 1 103 ? -18.890 -21.677 -4.351 1.00 91.12 103 PRO A C 1
ATOM 837 O O . PRO A 1 103 ? -18.679 -20.544 -4.793 1.00 91.12 103 PRO A O 1
ATOM 840 N N . VAL A 1 104 ? -17.911 -22.479 -3.935 1.00 92.62 104 VAL A N 1
ATOM 841 C CA . VAL A 1 104 ? -16.497 -22.095 -3.848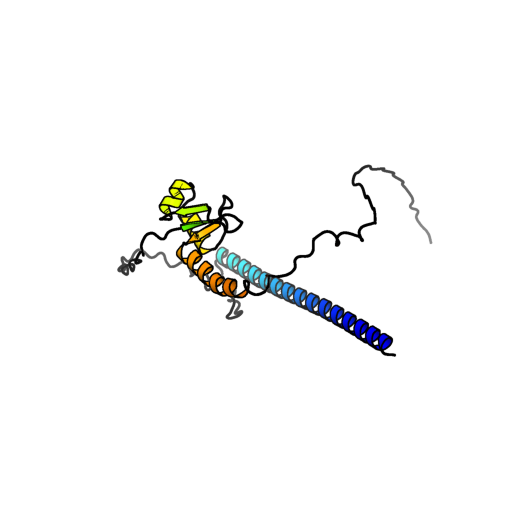 1.00 92.62 104 VAL A CA 1
ATOM 842 C C . VAL A 1 104 ? -15.635 -23.166 -4.503 1.00 92.62 104 VAL A C 1
ATOM 844 O O . VAL A 1 104 ? -15.887 -24.363 -4.355 1.00 92.62 104 VAL A O 1
ATOM 847 N N . LEU A 1 105 ? -14.606 -22.726 -5.215 1.00 92.38 105 LEU A N 1
ATOM 848 C CA . LEU A 1 105 ? -13.640 -23.566 -5.905 1.00 92.38 105 LEU A CA 1
ATOM 849 C C . LEU A 1 105 ? -12.284 -23.475 -5.201 1.00 92.38 105 LEU A C 1
ATOM 851 O O . LEU A 1 105 ? -11.848 -22.395 -4.796 1.00 92.38 105 LEU A O 1
ATOM 855 N N . GLN A 1 106 ? -11.622 -24.621 -5.079 1.00 92.06 106 GLN A N 1
ATOM 856 C CA . GLN A 1 106 ? -10.225 -24.729 -4.683 1.00 92.06 106 GLN A CA 1
ATOM 857 C C . GLN A 1 106 ? -9.391 -24.964 -5.943 1.00 92.06 106 GLN A C 1
ATOM 859 O O . GLN A 1 106 ? -9.645 -25.911 -6.692 1.00 92.06 106 GLN A O 1
ATOM 864 N N . LEU A 1 107 ? -8.408 -24.102 -6.166 1.00 90.38 107 LEU A N 1
ATOM 865 C CA . LEU A 1 107 ? -7.501 -24.104 -7.302 1.00 90.38 107 LEU A CA 1
ATOM 866 C C . LEU A 1 107 ? -6.078 -24.468 -6.855 1.00 90.38 107 LEU A C 1
ATOM 868 O O . LEU A 1 107 ? -5.660 -24.182 -5.728 1.00 90.38 107 LEU A O 1
ATOM 872 N N . ASP A 1 108 ? -5.334 -25.085 -7.765 1.00 88.44 108 ASP A N 1
ATOM 873 C CA . ASP A 1 108 ? -3.889 -25.274 -7.645 1.00 88.44 108 ASP A CA 1
ATOM 874 C C . ASP A 1 108 ? -3.135 -23.955 -7.918 1.00 88.44 108 ASP A C 1
ATOM 876 O O . ASP A 1 108 ? -3.690 -23.013 -8.484 1.00 88.44 108 ASP A O 1
ATOM 880 N N . VAL A 1 109 ? -1.838 -23.906 -7.605 1.00 83.94 109 VAL A N 1
ATOM 881 C CA . VAL A 1 109 ? -0.935 -22.780 -7.921 1.00 83.94 109 VAL A CA 1
ATOM 882 C C . VAL A 1 109 ? -0.930 -22.468 -9.424 1.00 83.94 109 VAL A C 1
ATOM 884 O O . VAL A 1 109 ? -0.719 -21.331 -9.837 1.00 83.94 109 VAL A O 1
ATOM 887 N N . ARG A 1 110 ? -1.207 -23.477 -10.256 1.00 80.75 110 ARG A N 1
ATOM 888 C CA . ARG A 1 110 ? -1.322 -23.350 -11.716 1.00 80.75 110 ARG A CA 1
ATOM 889 C C . ARG A 1 110 ? -2.695 -22.867 -12.199 1.00 80.75 110 ARG A C 1
ATOM 891 O O . ARG A 1 110 ? -2.883 -22.749 -13.403 1.00 80.75 110 ARG A O 1
ATOM 898 N N . GLY A 1 111 ? -3.649 -22.636 -11.296 1.00 80.31 111 GLY A N 1
ATOM 899 C CA . GLY A 1 111 ? -5.012 -22.206 -11.624 1.00 80.31 111 GLY A CA 1
ATOM 900 C C . GLY A 1 111 ? -5.969 -23.333 -12.028 1.00 80.31 111 GLY A C 1
ATOM 901 O O . GLY A 1 111 ? -7.093 -23.059 -12.436 1.00 80.31 111 GLY A O 1
ATOM 902 N N . ASN A 1 112 ? -5.563 -24.600 -11.902 1.00 84.38 112 ASN A N 1
ATOM 903 C CA . ASN A 1 112 ? -6.429 -25.741 -12.212 1.00 84.38 112 ASN A CA 1
ATOM 904 C C . ASN A 1 112 ? -7.426 -25.999 -11.076 1.00 84.38 112 ASN A C 1
ATOM 906 O O . ASN A 1 112 ? -7.033 -25.997 -9.909 1.00 84.38 112 ASN A O 1
ATOM 910 N N . VAL A 1 113 ? -8.688 -26.290 -11.405 1.00 89.31 113 VAL A N 1
ATOM 911 C CA . VAL A 1 113 ? -9.719 -26.624 -10.409 1.00 89.31 113 VAL A CA 1
ATOM 912 C C . VAL A 1 113 ? -9.439 -27.994 -9.794 1.00 89.31 113 VAL A C 1
ATOM 914 O O . VAL A 1 113 ? -9.516 -29.016 -10.471 1.00 89.31 113 VAL A O 1
ATOM 917 N N . LEU A 1 114 ? -9.141 -28.014 -8.494 1.00 89.50 114 LEU A N 1
ATOM 918 C CA . LEU A 1 114 ? -8.933 -29.237 -7.720 1.00 89.50 114 LEU A CA 1
ATOM 919 C C . LEU A 1 114 ? -10.253 -29.778 -7.179 1.00 89.50 114 LEU A C 1
ATOM 921 O O . LEU A 1 114 ? -10.542 -30.968 -7.301 1.00 89.50 114 LEU A O 1
ATOM 925 N N . ARG A 1 115 ? -11.043 -28.913 -6.533 1.00 89.12 115 ARG A N 1
ATOM 926 C CA . ARG A 1 115 ? -12.300 -29.295 -5.880 1.00 89.12 115 ARG A CA 1
ATOM 927 C C . ARG A 1 115 ? -13.330 -28.180 -5.961 1.00 89.12 115 ARG A C 1
ATOM 929 O O . ARG A 1 115 ? -12.997 -27.001 -5.870 1.00 89.12 115 ARG A O 1
ATOM 936 N N . ARG A 1 116 ? -14.593 -28.585 -6.068 1.00 93.44 116 ARG A N 1
ATOM 937 C CA . ARG A 1 116 ? -15.766 -27.713 -6.012 1.00 93.44 116 ARG A CA 1
ATOM 938 C C . ARG A 1 116 ? -16.566 -28.021 -4.755 1.00 93.44 116 ARG A C 1
ATOM 940 O O . ARG A 1 116 ? -16.841 -29.184 -4.470 1.00 93.44 116 ARG A O 1
ATOM 947 N N . PHE A 1 117 ? -16.964 -26.974 -4.046 1.00 93.25 117 PHE A N 1
ATOM 948 C CA . PHE A 1 117 ? -17.795 -27.051 -2.852 1.00 93.25 117 PHE A CA 1
ATOM 949 C C . PHE A 1 117 ? -19.059 -26.220 -3.055 1.00 93.25 117 PHE A C 1
ATOM 951 O O . PHE A 1 117 ? -19.008 -25.111 -3.580 1.00 93.25 117 PHE A O 1
ATOM 958 N N . GLU A 1 118 ? -20.198 -26.734 -2.604 1.00 91.00 118 GLU A N 1
ATOM 959 C CA . GLU A 1 118 ? -21.495 -26.057 -2.724 1.00 91.00 118 GLU A CA 1
ATOM 960 C C . GLU A 1 118 ? -21.628 -24.897 -1.730 1.00 91.00 118 GLU A C 1
ATOM 962 O O . GLU A 1 118 ? -22.394 -23.959 -1.940 1.00 91.00 118 GLU A O 1
ATOM 967 N N . SER A 1 119 ? -20.873 -24.942 -0.628 1.00 91.38 119 SER A N 1
ATOM 968 C CA . SER A 1 119 ? -20.847 -23.873 0.366 1.00 91.38 119 SER A CA 1
ATOM 969 C C . SER A 1 119 ? -19.504 -23.768 1.084 1.00 91.38 119 SER A C 1
ATOM 971 O O . SER A 1 119 ? -18.779 -24.750 1.252 1.00 91.38 119 SER A O 1
ATOM 973 N N . LEU A 1 120 ? -19.224 -22.577 1.623 1.00 91.06 120 LEU A N 1
ATOM 974 C CA . LEU A 1 120 ? -18.074 -22.330 2.504 1.00 91.06 120 LEU A CA 1
ATOM 975 C C . LEU A 1 120 ? -18.035 -23.266 3.721 1.00 91.06 120 LEU A C 1
ATOM 977 O O . LEU A 1 120 ? -16.958 -23.630 4.186 1.00 91.06 120 LEU A O 1
ATOM 981 N N . ARG A 1 121 ? -19.203 -23.656 4.247 1.00 90.75 121 ARG A N 1
ATOM 982 C CA . ARG A 1 121 ? -19.287 -24.565 5.396 1.00 90.75 121 ARG A CA 1
ATOM 983 C C . ARG A 1 121 ? -18.817 -25.969 5.022 1.00 90.75 121 ARG A C 1
ATOM 985 O O . ARG A 1 121 ? -18.012 -26.541 5.744 1.00 90.75 121 ARG A O 1
ATOM 992 N N . GLN A 1 122 ? -19.265 -26.474 3.876 1.00 92.62 122 GLN A N 1
ATOM 993 C CA . GLN A 1 122 ? -18.828 -27.769 3.357 1.00 92.62 122 GLN A CA 1
ATOM 994 C C . GLN A 1 122 ? -17.319 -27.779 3.074 1.00 92.62 122 GLN A C 1
ATOM 996 O O . GLN A 1 122 ? -16.629 -28.729 3.435 1.00 92.62 122 GLN A O 1
ATOM 1001 N N . ALA A 1 123 ? -16.793 -26.699 2.486 1.00 91.44 123 ALA A N 1
ATOM 1002 C CA . ALA A 1 123 ? -15.358 -26.550 2.256 1.00 91.44 123 ALA A CA 1
ATOM 1003 C C . ALA A 1 123 ? -14.568 -26.596 3.573 1.00 91.44 123 ALA A C 1
ATOM 1005 O O . ALA A 1 123 ? -13.556 -27.289 3.666 1.00 91.44 123 ALA A O 1
ATOM 1006 N N . SER A 1 124 ? -15.066 -25.908 4.605 1.00 92.75 124 SER A N 1
ATOM 1007 C CA . SER A 1 124 ? -14.453 -25.855 5.934 1.00 92.75 124 SER A CA 1
ATOM 1008 C C . SER A 1 124 ? -14.414 -27.223 6.617 1.00 92.75 124 SER A C 1
ATOM 1010 O O . SER A 1 124 ? -13.376 -27.611 7.145 1.00 92.75 124 SER A O 1
ATOM 1012 N N . GLU A 1 125 ? -15.506 -27.987 6.550 1.00 93.12 125 GLU A N 1
ATOM 1013 C CA . GLU A 1 125 ? -15.586 -29.332 7.135 1.00 93.12 125 GLU A CA 1
ATOM 1014 C C . GLU A 1 125 ? -14.640 -30.327 6.435 1.00 93.12 125 GLU A C 1
ATOM 1016 O O . GLU A 1 125 ? -14.039 -31.167 7.099 1.00 93.12 125 GLU A O 1
ATOM 1021 N N . LEU A 1 126 ? -14.450 -30.207 5.114 1.00 91.94 126 LEU A N 1
ATOM 1022 C CA . LEU A 1 126 ? -13.611 -31.129 4.335 1.00 91.94 126 LEU A CA 1
ATOM 1023 C C . LEU A 1 126 ? -12.118 -30.779 4.333 1.00 91.94 126 LEU A C 1
ATOM 1025 O O . LEU A 1 126 ? -11.285 -31.678 4.235 1.00 91.94 126 LEU A O 1
ATOM 1029 N N . THR A 1 127 ? -11.770 -29.493 4.399 1.00 89.62 127 THR A N 1
ATOM 1030 C CA . THR A 1 127 ? -10.366 -29.039 4.422 1.00 89.62 127 THR A CA 1
ATOM 1031 C C . THR A 1 127 ? -9.832 -28.800 5.830 1.00 89.62 127 THR A C 1
ATOM 1033 O O . THR A 1 127 ? -8.623 -28.718 6.015 1.00 89.62 127 THR A O 1
ATOM 1036 N N . GLY A 1 128 ? -10.711 -28.670 6.827 1.00 89.81 128 GLY A N 1
ATOM 1037 C CA . GLY A 1 128 ? -10.344 -28.289 8.192 1.00 89.81 128 GLY A CA 1
ATOM 1038 C C . GLY A 1 128 ? -9.966 -26.810 8.344 1.00 89.81 128 GLY A C 1
ATOM 1039 O O . GLY A 1 128 ? -9.626 -26.374 9.443 1.00 89.81 128 GLY A O 1
ATOM 1040 N N . LEU A 1 129 ? -10.035 -26.017 7.269 1.00 89.38 129 LEU A N 1
ATOM 1041 C CA . LEU A 1 129 ? -9.810 -24.574 7.311 1.00 89.38 129 LEU A CA 1
ATOM 1042 C C . LEU A 1 129 ? -11.071 -23.856 7.786 1.00 89.38 129 LEU A C 1
ATOM 1044 O O . LEU A 1 129 ? -12.188 -24.241 7.453 1.00 89.38 129 LEU A O 1
ATOM 1048 N N . LEU A 1 130 ? -10.919 -22.764 8.534 1.00 91.94 130 LEU A N 1
ATOM 1049 C CA . LEU A 1 130 ? -12.061 -21.948 8.949 1.00 91.94 130 LEU A CA 1
ATOM 1050 C C . LEU A 1 130 ? -12.719 -21.288 7.730 1.00 91.94 130 LEU A C 1
ATOM 1052 O O . LEU A 1 130 ? -12.047 -20.629 6.936 1.00 91.94 130 LEU A O 1
ATOM 1056 N N . ALA A 1 131 ? -14.050 -21.361 7.647 1.00 90.56 131 ALA A N 1
ATOM 1057 C CA . ALA A 1 131 ? -14.836 -20.723 6.585 1.00 90.56 131 ALA A CA 1
ATOM 1058 C C . ALA A 1 131 ? -14.510 -19.227 6.391 1.00 90.56 131 ALA A C 1
ATOM 1060 O O . ALA A 1 131 ? -14.575 -18.719 5.274 1.00 90.56 131 ALA A O 1
ATOM 1061 N N . ASN A 1 132 ? -14.127 -18.523 7.464 1.00 91.56 132 ASN A N 1
ATOM 1062 C CA . ASN A 1 132 ? -13.724 -17.117 7.396 1.00 91.56 132 ASN A CA 1
ATOM 1063 C C . ASN A 1 132 ? -12.415 -16.925 6.608 1.00 91.56 132 ASN A C 1
ATOM 1065 O O . ASN A 1 132 ? -12.324 -16.009 5.798 1.00 91.56 132 ASN A O 1
ATOM 1069 N N . TYR A 1 133 ? -11.427 -17.807 6.794 1.00 90.69 133 TYR A N 1
ATOM 1070 C CA . TYR A 1 133 ? -10.168 -17.745 6.047 1.00 90.69 133 TYR A CA 1
ATOM 1071 C C . TYR A 1 133 ? -10.364 -18.097 4.578 1.00 90.69 133 TYR A C 1
ATOM 1073 O O . TYR A 1 133 ? -9.850 -17.385 3.721 1.00 90.69 133 TYR A O 1
ATOM 1081 N N . ILE A 1 134 ? -11.183 -19.112 4.291 1.00 91.12 134 ILE A N 1
ATOM 1082 C CA . ILE A 1 134 ? -11.560 -19.459 2.915 1.00 91.12 134 ILE A CA 1
ATOM 1083 C C . ILE A 1 134 ? -12.269 -18.272 2.249 1.00 91.12 134 ILE A C 1
ATOM 1085 O O . ILE A 1 134 ? -11.946 -17.904 1.125 1.00 91.12 134 ILE A O 1
ATOM 1089 N N . SER A 1 135 ? -13.202 -17.621 2.953 1.00 90.81 135 SER A N 1
ATOM 1090 C CA . SER A 1 135 ? -13.922 -16.468 2.407 1.00 90.81 135 SER A CA 1
ATOM 1091 C C . SER A 1 135 ? -13.016 -15.266 2.155 1.00 90.81 135 SER A C 1
ATOM 1093 O O . SER A 1 135 ? -13.239 -14.563 1.173 1.00 90.81 135 SER A O 1
ATOM 1095 N N . ILE A 1 136 ? -12.045 -14.992 3.029 1.00 90.38 136 ILE A N 1
ATOM 1096 C CA . ILE A 1 136 ? -11.076 -13.915 2.802 1.00 90.38 136 ILE A CA 1
ATOM 1097 C C . ILE A 1 136 ? -10.252 -14.254 1.565 1.00 90.38 136 ILE A C 1
ATOM 1099 O O . ILE A 1 136 ? -10.270 -13.470 0.625 1.00 90.38 136 ILE A O 1
ATOM 1103 N N . ALA A 1 137 ? -9.652 -15.447 1.523 1.00 90.25 137 ALA A N 1
ATOM 1104 C CA . ALA A 1 137 ? -8.832 -15.901 0.405 1.00 90.25 137 ALA A CA 1
ATOM 1105 C C . ALA A 1 137 ? -9.569 -15.836 -0.941 1.00 90.25 137 ALA A C 1
ATOM 1107 O O . ALA A 1 137 ? -9.010 -15.335 -1.914 1.00 90.25 137 ALA A O 1
ATOM 1108 N N . ALA A 1 138 ? -10.842 -16.244 -0.968 1.00 87.69 138 ALA A N 1
ATOM 1109 C CA . ALA A 1 138 ? -11.686 -16.187 -2.157 1.00 87.69 138 ALA A CA 1
ATOM 1110 C C . ALA A 1 138 ? -11.951 -14.758 -2.658 1.00 87.69 138 ALA A C 1
ATOM 1112 O O . ALA A 1 138 ? -11.996 -14.537 -3.865 1.00 87.69 138 ALA A O 1
ATOM 1113 N N . HIS A 1 139 ? -12.102 -13.781 -1.757 1.00 87.00 139 HIS A N 1
ATOM 1114 C CA . HIS A 1 139 ? -12.291 -12.379 -2.146 1.00 87.00 139 HIS A CA 1
ATOM 1115 C C . HIS A 1 139 ? -10.973 -11.685 -2.507 1.00 87.00 139 HIS A C 1
ATOM 1117 O O . HIS A 1 139 ? -10.923 -10.909 -3.458 1.00 87.00 139 HIS A O 1
ATOM 1123 N N . THR A 1 140 ? -9.912 -11.923 -1.733 1.00 85.75 140 THR A N 1
ATOM 1124 C CA . THR A 1 140 ? -8.614 -11.254 -1.900 1.00 85.75 140 THR A CA 1
ATOM 1125 C C . THR A 1 140 ? -7.714 -11.937 -2.911 1.00 85.75 140 THR A C 1
ATOM 1127 O O . THR A 1 140 ? -6.631 -11.420 -3.173 1.00 85.75 140 THR A O 1
ATOM 1130 N N . ARG A 1 141 ? -8.141 -13.072 -3.487 1.00 81.81 141 ARG A N 1
ATOM 1131 C CA . ARG A 1 141 ? -7.354 -13.830 -4.467 1.00 81.81 141 ARG A CA 1
ATOM 1132 C C . ARG A 1 141 ? -5.978 -14.202 -3.911 1.00 81.81 141 ARG A C 1
ATOM 1134 O O . ARG A 1 141 ? -4.966 -14.112 -4.601 1.00 81.81 141 ARG A O 1
ATOM 1141 N N . SER A 1 142 ? -5.941 -14.559 -2.630 1.00 83.69 142 SER A N 1
ATOM 1142 C CA . SER A 1 142 ? -4.711 -14.856 -1.897 1.00 83.69 142 SER A CA 1
ATOM 1143 C C . SER A 1 142 ? -4.597 -16.341 -1.582 1.00 83.69 142 SER A C 1
ATOM 1145 O O . SER A 1 142 ? -5.601 -17.040 -1.469 1.00 83.69 142 SER A O 1
ATOM 1147 N N . TYR A 1 143 ? -3.369 -16.802 -1.368 1.00 85.31 143 TYR A N 1
ATOM 1148 C CA . TYR A 1 143 ? -3.096 -18.172 -0.947 1.00 85.31 143 TYR A CA 1
ATOM 1149 C C . TYR A 1 143 ? -3.485 -18.394 0.516 1.00 85.31 143 TYR A C 1
ATOM 1151 O O . TYR A 1 143 ? -3.287 -17.521 1.368 1.00 85.31 143 TYR A O 1
ATOM 1159 N N . THR A 1 144 ? -4.033 -19.568 0.810 1.00 84.38 144 THR A N 1
ATOM 1160 C CA . THR A 1 144 ? -4.252 -20.030 2.183 1.00 84.38 144 THR A CA 1
ATOM 1161 C C . THR A 1 144 ? -2.982 -20.652 2.772 1.00 84.38 144 THR A C 1
ATOM 1163 O O . THR A 1 144 ? -1.966 -20.815 2.099 1.00 84.38 144 THR A O 1
ATOM 1166 N N . THR A 1 145 ? -3.013 -20.977 4.068 1.00 76.31 145 THR A N 1
ATOM 1167 C CA . THR A 1 145 ? -1.869 -21.536 4.817 1.00 76.31 145 THR A CA 1
ATOM 1168 C C . THR A 1 145 ? -1.366 -22.874 4.276 1.00 76.31 145 THR A C 1
ATOM 1170 O O . THR A 1 145 ? -0.223 -23.245 4.511 1.00 76.31 145 THR A O 1
ATOM 1173 N N . ASP A 1 146 ? -2.228 -23.603 3.577 1.00 76.25 146 ASP A N 1
ATOM 1174 C CA . ASP A 1 146 ? -1.949 -24.860 2.881 1.00 76.25 146 ASP A CA 1
ATOM 1175 C C . ASP A 1 146 ? -1.394 -24.649 1.456 1.00 76.25 146 ASP A C 1
ATOM 1177 O O . ASP A 1 146 ? -1.142 -25.621 0.750 1.00 76.25 146 ASP A O 1
ATOM 1181 N N . GLY A 1 147 ? -1.215 -23.397 1.018 1.00 83.25 147 GLY A N 1
ATOM 1182 C CA . GLY A 1 147 ? -0.741 -23.053 -0.322 1.00 83.25 147 GLY A CA 1
ATOM 1183 C C . GLY A 1 147 ? -1.791 -23.216 -1.421 1.00 83.25 147 GLY A C 1
ATOM 1184 O O . GLY A 1 147 ? -1.462 -23.039 -2.593 1.00 83.25 147 GLY A O 1
ATOM 1185 N N . SER A 1 148 ? -3.044 -23.532 -1.074 1.00 83.94 148 SER A N 1
ATOM 1186 C CA . SER A 1 148 ? -4.121 -23.617 -2.056 1.00 83.94 148 SER A CA 1
ATOM 1187 C C . SER A 1 148 ? -4.716 -22.242 -2.360 1.00 83.94 148 SER A C 1
ATOM 1189 O O . SER A 1 148 ? -4.636 -21.300 -1.565 1.00 83.94 148 SER A O 1
ATOM 1191 N N . TYR A 1 149 ? -5.263 -22.104 -3.563 1.00 89.06 149 TYR A N 1
ATOM 1192 C CA . TYR A 1 149 ? -5.887 -20.872 -4.020 1.00 89.06 149 TYR A CA 1
ATOM 1193 C C . TYR A 1 149 ? -7.405 -21.043 -4.027 1.00 89.06 149 TYR A C 1
ATOM 1195 O O . TYR A 1 149 ? -7.909 -22.117 -4.341 1.00 89.06 149 TYR A O 1
ATOM 1203 N N . TRP A 1 150 ? -8.152 -19.998 -3.675 1.00 91.25 150 TRP A N 1
ATOM 1204 C CA . TRP A 1 150 ? -9.608 -20.076 -3.539 1.00 91.25 150 TRP A CA 1
ATOM 1205 C C . TRP A 1 150 ? -10.291 -18.978 -4.343 1.00 91.25 150 TRP A C 1
ATOM 1207 O O . TRP A 1 150 ? -9.800 -17.853 -4.410 1.00 91.25 150 TRP A O 1
ATOM 1217 N N . CYS A 1 151 ? -11.442 -19.296 -4.929 1.00 89.81 151 CYS A N 1
ATOM 1218 C CA . CYS A 1 151 ? -12.297 -18.327 -5.611 1.00 89.81 151 CYS A CA 1
ATOM 1219 C C . CYS A 1 151 ? -13.770 -18.748 -5.543 1.00 89.81 151 CYS A C 1
ATOM 1221 O O . CYS A 1 151 ? -14.097 -19.923 -5.361 1.00 89.81 151 CYS A O 1
ATOM 1223 N N . PHE A 1 152 ? -14.676 -17.780 -5.676 1.00 91.62 152 PHE A N 1
ATOM 1224 C CA . PHE A 1 152 ? -16.088 -18.088 -5.887 1.00 91.62 152 PHE A CA 1
ATOM 1225 C C . PHE A 1 152 ? -16.313 -18.540 -7.327 1.00 91.62 152 PHE A C 1
ATOM 1227 O O . PHE A 1 152 ? -15.669 -18.041 -8.249 1.00 91.62 152 PHE A O 1
ATOM 1234 N N . GLU A 1 153 ? -17.259 -19.456 -7.521 1.00 89.06 153 GLU A N 1
ATOM 1235 C CA . GLU A 1 153 ? -17.614 -19.928 -8.863 1.00 89.06 153 GLU A CA 1
ATOM 1236 C C . GLU A 1 153 ? -18.115 -18.783 -9.756 1.00 89.06 153 GLU A C 1
ATOM 1238 O O . GLU A 1 153 ? -17.766 -18.730 -10.931 1.00 89.06 153 GLU A O 1
ATOM 1243 N N . ASP A 1 154 ? -18.857 -17.828 -9.183 1.00 87.62 154 ASP A N 1
ATOM 1244 C CA . ASP A 1 154 ? -19.327 -16.628 -9.888 1.00 87.62 154 ASP A CA 1
ATOM 1245 C C . ASP A 1 154 ? -18.154 -15.835 -10.493 1.00 87.62 154 ASP A C 1
ATOM 1247 O O . ASP A 1 154 ? -18.176 -15.460 -11.664 1.00 87.62 154 ASP A O 1
ATOM 1251 N N . ASP A 1 155 ? -17.110 -15.614 -9.688 1.00 86.19 155 ASP A N 1
ATOM 1252 C CA . ASP A 1 155 ? -15.935 -14.833 -10.078 1.00 86.19 155 ASP A CA 1
ATOM 1253 C C . ASP A 1 155 ? -15.057 -15.612 -11.067 1.00 86.19 155 ASP A C 1
ATOM 1255 O O . ASP A 1 155 ? -14.455 -15.020 -11.960 1.00 86.19 155 ASP A O 1
ATOM 1259 N N . PHE A 1 156 ? -14.996 -16.940 -10.929 1.00 86.00 156 PHE A N 1
ATOM 1260 C CA . PHE A 1 156 ? -14.282 -17.814 -11.857 1.00 86.00 156 PHE A CA 1
ATOM 1261 C C . PHE A 1 156 ? -14.950 -17.840 -13.236 1.00 86.00 156 PHE A C 1
ATOM 1263 O O . PHE A 1 156 ? -14.280 -17.636 -14.242 1.00 86.00 156 PHE A O 1
ATOM 1270 N N . ASN A 1 157 ? -16.273 -18.004 -13.292 1.00 84.38 157 ASN A N 1
ATOM 1271 C CA . ASN A 1 157 ? -17.018 -17.975 -14.551 1.00 84.38 157 ASN A CA 1
ATOM 1272 C C . ASN A 1 157 ? -16.917 -16.607 -15.237 1.00 84.38 157 ASN A C 1
ATOM 1274 O O . ASN A 1 157 ? -16.801 -16.542 -16.459 1.00 84.38 157 ASN A O 1
ATOM 1278 N N . ALA A 1 158 ? -16.916 -15.519 -14.460 1.00 83.06 158 ALA A N 1
ATOM 1279 C CA . ALA A 1 158 ? -16.702 -14.179 -14.994 1.00 83.06 158 ALA A CA 1
ATOM 1280 C C . ALA A 1 158 ? -15.305 -14.002 -15.613 1.00 83.06 158 ALA A C 1
ATOM 1282 O O . ALA A 1 158 ? -15.174 -13.259 -16.578 1.00 83.06 158 ALA A O 1
ATOM 1283 N N . LEU A 1 159 ? -14.277 -14.672 -15.080 1.00 77.88 159 LEU A N 1
ATOM 1284 C CA . LEU A 1 159 ? -12.931 -14.669 -15.660 1.00 77.88 159 LEU A CA 1
ATOM 1285 C C . LEU A 1 159 ? -12.866 -15.501 -16.946 1.00 77.88 159 LEU A C 1
ATOM 1287 O O . LEU A 1 159 ? -12.378 -15.008 -17.955 1.00 77.88 159 LEU A O 1
ATOM 1291 N N . VAL A 1 160 ? -13.416 -16.719 -16.933 1.00 76.12 160 VAL A N 1
ATOM 1292 C CA . VAL A 1 160 ? -13.414 -17.614 -18.105 1.00 76.12 160 VAL A CA 1
ATOM 1293 C C . VAL A 1 160 ? -14.157 -16.991 -19.292 1.00 76.12 160 VAL A C 1
ATOM 1295 O O . VAL A 1 160 ? -13.687 -17.074 -20.422 1.00 76.12 160 VAL A O 1
ATOM 1298 N N . ALA A 1 161 ? -15.263 -16.286 -19.043 1.00 66.62 161 ALA A N 1
ATOM 1299 C CA . ALA A 1 161 ? -16.029 -15.613 -20.094 1.00 66.62 161 ALA A CA 1
ATOM 1300 C C . ALA A 1 161 ? -15.251 -14.504 -20.837 1.00 66.62 161 ALA A C 1
ATOM 1302 O O . ALA A 1 161 ? -15.693 -14.068 -21.897 1.00 66.62 161 ALA A O 1
ATOM 1303 N N . VAL A 1 162 ? -14.121 -14.029 -20.300 1.00 63.59 162 VAL A N 1
ATOM 1304 C CA . VAL A 1 162 ? -13.261 -13.026 -20.953 1.00 63.59 162 VAL A CA 1
ATOM 1305 C C . VAL A 1 162 ? -12.238 -13.685 -21.889 1.00 63.59 162 VAL A C 1
ATOM 1307 O O . VAL A 1 162 ? -11.850 -13.078 -22.887 1.00 63.59 162 VAL A O 1
ATOM 1310 N N . ASP A 1 163 ? -11.840 -14.930 -21.619 1.00 54.94 163 ASP A N 1
ATOM 1311 C CA . ASP A 1 163 ? -10.815 -15.638 -22.396 1.00 54.94 163 ASP A CA 1
ATOM 1312 C C . ASP A 1 163 ? -11.375 -16.312 -23.669 1.00 54.94 163 ASP A C 1
ATOM 1314 O O . ASP A 1 163 ? -10.639 -16.483 -24.647 1.00 54.94 163 ASP A O 1
ATOM 1318 N N . ASP A 1 164 ? -12.680 -16.608 -23.727 1.00 56.31 164 ASP A N 1
ATOM 1319 C CA . ASP A 1 164 ? -13.346 -17.142 -24.935 1.00 56.31 164 ASP A CA 1
ATOM 1320 C C . ASP A 1 164 ? -13.377 -16.137 -26.110 1.00 56.31 164 ASP A C 1
ATOM 1322 O O . ASP A 1 164 ? -13.462 -16.524 -27.280 1.00 56.31 164 ASP A O 1
ATOM 1326 N N . ASP A 1 165 ? -13.228 -14.837 -25.831 1.00 52.56 165 ASP A N 1
ATOM 1327 C CA . ASP A 1 165 ? -13.131 -13.790 -26.863 1.00 52.56 165 ASP A CA 1
ATOM 1328 C C . ASP A 1 165 ? -11.685 -13.617 -27.394 1.00 52.56 165 ASP A C 1
ATOM 1330 O O . ASP A 1 165 ? -11.445 -12.942 -28.401 1.00 52.56 165 ASP A O 1
ATOM 1334 N N . ILE A 1 166 ? -10.697 -14.252 -26.743 1.00 50.12 166 ILE A N 1
ATOM 1335 C CA . ILE A 1 166 ? -9.280 -14.253 -27.152 1.00 50.12 166 ILE A CA 1
ATOM 1336 C C . ILE A 1 166 ? -8.936 -15.533 -27.933 1.00 50.12 166 ILE A C 1
ATOM 1338 O O . ILE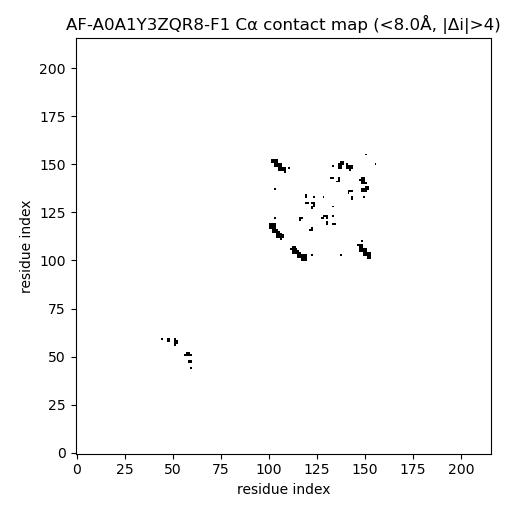 A 1 166 ? -8.183 -15.476 -28.911 1.00 50.12 166 ILE A O 1
ATOM 1342 N N . THR A 1 167 ? -9.513 -16.682 -27.572 1.00 47.94 167 THR A N 1
ATOM 1343 C CA . THR A 1 167 ? -9.219 -17.979 -28.215 1.00 47.94 167 THR A CA 1
ATOM 1344 C C . THR A 1 167 ? -9.775 -18.107 -29.636 1.00 47.94 167 THR A C 1
ATOM 1346 O O . THR A 1 167 ? -9.202 -18.827 -30.451 1.00 47.94 167 THR A O 1
ATOM 1349 N N . THR A 1 168 ? -10.782 -17.318 -30.018 1.00 46.25 168 THR A N 1
ATOM 1350 C CA . THR A 1 168 ? -11.307 -17.297 -31.398 1.00 46.25 168 THR A CA 1
ATOM 1351 C C . THR A 1 168 ? -10.427 -16.546 -32.411 1.00 46.25 168 THR A C 1
ATOM 1353 O O . THR A 1 168 ? -10.749 -16.520 -33.600 1.00 46.25 168 THR A O 1
ATOM 1356 N N . ARG A 1 169 ? -9.283 -15.973 -31.995 1.00 46.62 169 ARG A N 1
ATOM 1357 C CA . ARG A 1 169 ? -8.322 -15.307 -32.902 1.00 46.62 169 ARG A CA 1
ATOM 1358 C C . ARG A 1 169 ? -7.006 -16.056 -33.133 1.00 46.62 169 ARG A C 1
ATOM 1360 O O . ARG A 1 169 ? -6.227 -15.605 -33.965 1.00 46.62 169 ARG A O 1
ATOM 1367 N N . VAL A 1 170 ? -6.750 -17.179 -32.458 1.00 47.88 170 VAL A N 1
ATOM 1368 C CA . VAL A 1 170 ? -5.450 -17.884 -32.556 1.00 47.88 170 VAL A CA 1
ATOM 1369 C C . VAL A 1 170 ? -5.502 -19.148 -33.432 1.00 47.88 170 VAL A C 1
ATOM 1371 O O . VAL A 1 170 ? -4.463 -19.616 -33.885 1.00 47.88 170 VAL A O 1
ATOM 1374 N N . GLU A 1 171 ? -6.682 -19.654 -33.800 1.00 49.09 171 GLU A N 1
ATOM 1375 C CA . GLU A 1 171 ? -6.808 -20.906 -34.577 1.00 49.09 171 GLU A CA 1
ATOM 1376 C C . GLU A 1 171 ? -6.911 -20.740 -36.108 1.00 49.09 171 GLU A C 1
ATOM 1378 O O . GLU A 1 171 ? -7.403 -21.639 -36.790 1.00 49.09 171 GLU A O 1
ATOM 1383 N N . LYS A 1 172 ? -6.445 -19.624 -36.693 1.00 42.19 172 LYS A N 1
ATOM 1384 C CA . LYS A 1 172 ? -6.430 -19.474 -38.166 1.00 42.19 172 LYS A CA 1
ATOM 1385 C C . LYS A 1 172 ? -5.052 -19.392 -38.831 1.00 42.19 172 LYS A C 1
ATOM 1387 O O . LYS A 1 172 ? -4.983 -19.641 -40.029 1.00 42.19 172 LYS A O 1
ATOM 1392 N N . ASP A 1 173 ? -3.965 -19.183 -38.086 1.00 46.44 173 ASP A N 1
ATOM 1393 C CA . ASP A 1 173 ? -2.661 -18.877 -38.707 1.00 46.44 173 ASP A CA 1
ATOM 1394 C C . ASP A 1 173 ? -1.513 -19.857 -38.373 1.00 46.44 173 ASP A C 1
ATOM 1396 O O . ASP A 1 173 ? -0.358 -19.570 -38.673 1.00 46.44 173 ASP A O 1
ATOM 1400 N N . THR A 1 174 ? -1.778 -21.042 -37.808 1.00 50.34 174 THR A N 1
ATOM 1401 C CA . THR A 1 174 ? -0.724 -22.046 -37.515 1.00 50.34 174 THR A CA 1
ATOM 1402 C C . THR A 1 174 ? -1.014 -23.432 -38.092 1.00 50.34 174 THR A C 1
ATOM 1404 O O . THR A 1 174 ? -0.788 -24.460 -37.458 1.00 50.34 174 THR A O 1
ATOM 1407 N N . ALA A 1 175 ? -1.474 -23.475 -39.344 1.00 51.34 175 ALA A N 1
ATOM 1408 C CA . ALA A 1 175 ? -1.554 -24.701 -40.136 1.00 51.34 175 ALA A CA 1
ATOM 1409 C C . ALA A 1 175 ? -0.684 -24.612 -41.402 1.00 51.34 175 ALA A C 1
ATOM 1411 O O . ALA A 1 175 ? -1.206 -24.667 -42.508 1.00 51.34 175 ALA A O 1
ATOM 1412 N N . SER A 1 176 ? 0.635 -24.478 -41.236 1.00 52.62 176 SER A N 1
ATOM 1413 C CA . SER A 1 176 ? 1.657 -24.967 -42.182 1.00 52.62 176 SER A CA 1
ATOM 1414 C C . SER A 1 176 ? 3.064 -24.650 -41.661 1.00 52.62 176 SER A C 1
ATOM 1416 O O . SER A 1 176 ? 3.337 -23.512 -41.296 1.00 52.62 176 SER A O 1
ATOM 1418 N N . ASP A 1 177 ? 3.937 -25.656 -41.698 1.00 48.97 177 ASP A N 1
ATOM 1419 C CA . ASP A 1 177 ? 5.404 -25.589 -41.596 1.00 48.97 177 ASP A CA 1
ATOM 1420 C C . ASP A 1 177 ? 6.034 -25.434 -40.200 1.00 48.97 177 ASP A C 1
ATOM 1422 O O . ASP A 1 177 ? 6.452 -24.363 -39.767 1.00 48.97 177 ASP A O 1
ATOM 1426 N N . ILE A 1 178 ? 6.210 -26.577 -39.528 1.00 46.03 178 ILE A N 1
ATOM 1427 C CA . ILE A 1 178 ? 7.177 -26.761 -38.436 1.00 46.03 178 ILE A CA 1
ATOM 1428 C C . ILE A 1 178 ? 8.476 -27.321 -39.048 1.00 46.03 178 ILE A C 1
ATOM 1430 O O . ILE A 1 178 ? 8.456 -28.465 -39.506 1.00 46.03 178 ILE A O 1
ATOM 1434 N N . PRO A 1 179 ? 9.614 -26.600 -39.036 1.00 44.91 179 PRO A N 1
ATOM 1435 C CA . PRO A 1 179 ? 10.930 -27.211 -39.173 1.00 44.91 179 PRO A CA 1
ATOM 1436 C C . PRO A 1 179 ? 11.518 -27.560 -37.795 1.00 44.91 179 PRO A C 1
ATOM 1438 O O . PRO A 1 179 ? 11.410 -26.801 -36.832 1.00 44.91 179 PRO A O 1
ATOM 1441 N N . ASP A 1 180 ? 12.152 -28.730 -37.730 1.00 45.22 180 ASP A N 1
ATOM 1442 C CA . ASP A 1 180 ? 12.696 -29.395 -36.541 1.00 45.22 180 ASP A CA 1
ATOM 1443 C C . ASP A 1 180 ? 13.565 -28.519 -35.601 1.00 45.22 180 ASP A C 1
ATOM 1445 O O . ASP A 1 180 ? 14.482 -27.821 -36.049 1.00 45.22 180 ASP A O 1
ATOM 1449 N N . PRO A 1 181 ? 13.411 -28.639 -34.264 1.00 48.09 181 PRO A N 1
ATOM 1450 C CA . PRO A 1 181 ? 14.210 -27.904 -33.285 1.00 48.09 181 PRO A CA 1
ATOM 1451 C C . PRO A 1 181 ? 15.540 -28.618 -32.975 1.00 48.09 181 PRO A C 1
ATOM 1453 O O . PRO A 1 181 ? 15.704 -29.217 -31.911 1.00 48.09 181 PRO A O 1
ATOM 1456 N N . LYS A 1 182 ? 16.517 -28.570 -33.894 1.00 48.16 182 LYS A N 1
ATOM 1457 C CA . LYS A 1 182 ? 17.889 -29.085 -33.645 1.00 48.16 182 LYS A CA 1
ATOM 1458 C C . LYS A 1 182 ? 19.052 -28.211 -34.146 1.00 48.16 182 LYS A C 1
ATOM 1460 O O . LYS A 1 182 ? 20.144 -28.729 -34.342 1.00 48.16 182 LYS A O 1
ATOM 1465 N N . GLN A 1 183 ? 18.885 -26.896 -34.311 1.00 54.16 183 GLN A N 1
ATOM 1466 C CA . GLN A 1 183 ? 19.975 -26.034 -34.821 1.00 54.16 183 GLN A CA 1
ATOM 1467 C C . GLN A 1 183 ? 20.194 -24.709 -34.061 1.00 54.16 183 GLN A C 1
ATOM 1469 O O . GLN A 1 183 ? 20.718 -23.764 -34.640 1.00 54.16 183 GLN A O 1
ATOM 1474 N N . LEU A 1 184 ? 19.842 -24.594 -32.772 1.00 44.56 184 LEU A N 1
ATOM 1475 C CA . LEU A 1 184 ? 20.070 -23.326 -32.051 1.00 44.56 184 LEU A CA 1
ATOM 1476 C C . LEU A 1 184 ? 20.572 -23.461 -30.608 1.00 44.56 184 LEU A C 1
ATOM 1478 O O . LEU A 1 184 ? 20.135 -22.739 -29.720 1.00 44.56 184 LEU A O 1
ATOM 1482 N N . ILE A 1 185 ? 21.518 -24.371 -30.369 1.00 40.53 185 ILE A N 1
ATOM 1483 C CA . ILE A 1 185 ? 22.390 -24.316 -29.185 1.00 40.53 185 ILE A CA 1
ATOM 1484 C C . ILE A 1 185 ? 23.806 -24.651 -29.656 1.00 40.53 185 ILE A C 1
ATOM 1486 O O . ILE A 1 185 ? 24.239 -25.799 -29.635 1.00 40.53 185 ILE A O 1
ATOM 1490 N N . GLY A 1 186 ? 24.507 -23.640 -30.158 1.00 37.66 186 GLY A N 1
ATOM 1491 C CA . GLY A 1 186 ? 25.859 -23.777 -30.685 1.00 37.66 186 GLY A CA 1
ATOM 1492 C C . GLY A 1 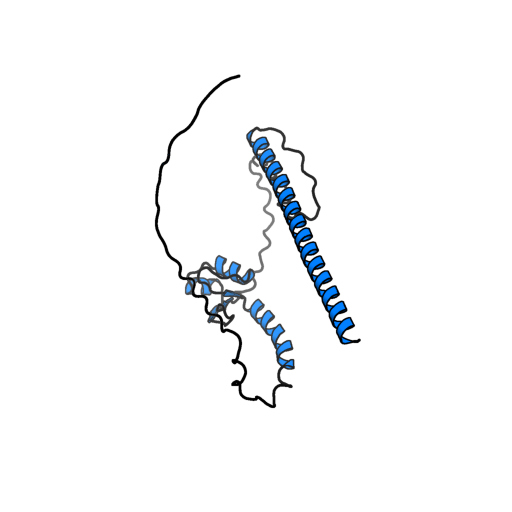186 ? 26.587 -22.444 -30.648 1.00 37.66 186 GLY A C 1
ATOM 1493 O O . GLY A 1 186 ? 26.621 -21.734 -31.644 1.00 37.66 186 GLY A O 1
ATOM 1494 N N . GLY A 1 187 ? 27.167 -22.129 -29.489 1.00 39.84 187 GLY A N 1
ATOM 1495 C CA . GLY A 1 187 ? 28.142 -21.053 -29.324 1.00 39.84 187 GLY A CA 1
ATOM 1496 C C . GLY A 1 187 ? 27.630 -19.876 -28.503 1.00 39.84 187 GLY A C 1
ATOM 1497 O O . GLY A 1 187 ? 26.931 -19.026 -29.035 1.00 39.84 187 GLY A O 1
ATOM 1498 N N . LEU A 1 188 ? 27.990 -19.832 -27.213 1.00 41.91 188 LEU A N 1
ATOM 1499 C CA . LEU A 1 188 ? 28.845 -18.779 -26.630 1.00 41.91 188 LEU A CA 1
ATOM 1500 C C . LEU A 1 188 ? 28.895 -18.868 -25.086 1.00 41.91 188 LEU A C 1
ATOM 1502 O O . LEU A 1 188 ? 28.573 -17.910 -24.397 1.00 41.91 188 LEU A O 1
ATOM 1506 N N . LEU A 1 189 ? 29.317 -20.000 -24.516 1.00 37.31 189 LEU A N 1
ATOM 1507 C CA . LEU A 1 189 ? 29.788 -20.045 -23.122 1.00 37.31 189 LEU A CA 1
ATOM 1508 C C . LEU A 1 189 ? 31.018 -20.952 -23.043 1.00 37.31 189 LEU A C 1
ATOM 1510 O O . LEU A 1 189 ? 30.943 -22.119 -22.677 1.00 37.31 189 LEU A O 1
ATOM 1514 N N . GLY A 1 190 ? 32.152 -20.391 -23.455 1.00 36.53 190 GLY A N 1
ATOM 1515 C CA . GLY A 1 190 ? 33.483 -20.894 -23.147 1.00 36.53 190 GLY A CA 1
ATOM 1516 C C . GLY A 1 190 ? 34.239 -19.805 -22.398 1.00 36.53 190 GLY A C 1
ATOM 1517 O O . GLY A 1 190 ? 34.816 -18.928 -23.030 1.00 36.53 190 GLY A O 1
ATOM 1518 N N . ALA A 1 191 ? 34.179 -19.839 -21.069 1.00 40.31 191 ALA A N 1
ATOM 1519 C CA . ALA A 1 191 ? 35.148 -19.208 -20.177 1.00 40.31 191 ALA A CA 1
ATOM 1520 C C . ALA A 1 191 ? 34.970 -19.793 -18.770 1.00 40.31 191 ALA A C 1
ATOM 1522 O O . ALA A 1 191 ? 34.156 -19.328 -17.972 1.00 40.31 191 ALA A O 1
ATOM 1523 N N . ASP A 1 192 ? 35.740 -20.848 -18.512 1.00 37.44 192 ASP A N 1
ATOM 1524 C CA . ASP A 1 192 ? 36.101 -21.331 -17.186 1.00 37.44 192 ASP A CA 1
ATOM 1525 C C . ASP A 1 192 ? 36.655 -20.187 -16.329 1.00 37.44 192 ASP A C 1
ATOM 1527 O O . ASP A 1 192 ? 37.721 -19.652 -16.627 1.00 37.44 192 ASP A O 1
ATOM 1531 N N . VAL A 1 193 ? 35.995 -19.875 -15.213 1.00 39.34 193 VAL A N 1
ATOM 1532 C CA . VAL A 1 193 ? 36.690 -19.432 -13.998 1.00 39.34 193 VAL A CA 1
ATOM 1533 C C . VAL A 1 193 ? 36.019 -20.104 -12.808 1.00 39.34 193 VAL A C 1
ATOM 1535 O O . VAL A 1 193 ? 35.094 -19.582 -12.187 1.00 39.34 193 VAL A O 1
ATOM 1538 N N . SER A 1 194 ? 36.531 -21.283 -12.476 1.00 42.66 194 SER A N 1
ATOM 1539 C CA . SER A 1 194 ? 36.422 -21.866 -11.146 1.00 42.66 194 SER A CA 1
ATOM 1540 C C . SER A 1 194 ? 37.038 -20.901 -10.130 1.00 42.66 194 SER A C 1
ATOM 1542 O O . SER A 1 194 ? 38.254 -20.707 -10.109 1.00 42.66 194 SER A O 1
ATOM 1544 N N . ARG A 1 195 ? 36.224 -20.303 -9.257 1.00 36.97 195 ARG A N 1
ATOM 1545 C CA . ARG A 1 195 ? 36.708 -19.788 -7.970 1.00 36.97 195 ARG A CA 1
ATOM 1546 C C . ARG A 1 195 ? 36.014 -20.532 -6.843 1.00 36.97 195 ARG A C 1
ATOM 1548 O O . ARG A 1 195 ? 34.887 -20.234 -6.464 1.00 36.97 195 ARG A O 1
ATOM 1555 N N . SER A 1 196 ? 36.740 -21.531 -6.360 1.00 36.59 196 SER A N 1
ATOM 1556 C CA . SER A 1 196 ? 36.486 -22.286 -5.145 1.00 36.59 196 SER A CA 1
ATOM 1557 C C . SER A 1 196 ? 36.472 -21.358 -3.931 1.00 36.59 196 SER A C 1
ATOM 1559 O O . SER A 1 196 ? 37.310 -20.466 -3.802 1.00 36.59 196 SER A O 1
ATOM 1561 N N . ILE A 1 197 ? 35.508 -21.593 -3.049 1.00 36.88 197 ILE A N 1
ATOM 1562 C CA . ILE A 1 197 ? 35.355 -20.963 -1.738 1.00 36.88 197 ILE A CA 1
ATOM 1563 C C . ILE A 1 197 ? 36.000 -21.891 -0.686 1.00 36.88 197 ILE A C 1
ATOM 1565 O O . ILE A 1 197 ? 35.892 -23.108 -0.841 1.00 36.88 197 ILE A O 1
ATOM 1569 N N . LEU A 1 198 ? 36.549 -21.286 0.388 1.00 34.81 198 LEU A N 1
ATOM 1570 C CA . LEU A 1 198 ? 36.946 -21.812 1.726 1.00 34.81 198 LEU A CA 1
ATOM 1571 C C . LEU A 1 198 ? 38.479 -21.888 2.009 1.00 34.81 198 LEU A C 1
ATOM 1573 O O . LEU A 1 198 ? 39.255 -21.898 1.059 1.00 34.81 198 LEU A O 1
ATOM 1577 N N . PRO A 1 199 ? 38.936 -21.963 3.288 1.00 50.28 199 PRO A N 1
ATOM 1578 C CA . PRO A 1 199 ? 39.070 -20.875 4.284 1.00 50.28 199 PRO A CA 1
ATOM 1579 C C . PRO A 1 199 ? 40.462 -20.895 5.003 1.00 50.28 199 PRO A C 1
ATOM 1581 O O . PRO A 1 199 ? 41.357 -21.602 4.558 1.00 50.28 199 PRO A O 1
ATOM 1584 N N . GLU A 1 200 ? 40.594 -20.185 6.143 1.00 33.19 200 GLU A N 1
ATOM 1585 C CA . GLU A 1 200 ? 41.712 -20.215 7.136 1.00 33.19 200 GLU A CA 1
ATOM 1586 C C . GLU A 1 200 ? 43.014 -19.476 6.736 1.00 33.19 200 GLU A C 1
ATOM 1588 O O . GLU A 1 200 ? 43.327 -19.355 5.563 1.00 33.19 200 GLU A O 1
ATOM 1593 N N . SER A 1 201 ? 43.839 -18.879 7.604 1.00 42.78 201 SER A N 1
ATOM 1594 C CA . SER A 1 201 ? 43.988 -18.822 9.067 1.00 42.78 201 SER A CA 1
ATOM 1595 C C . SER A 1 201 ? 44.781 -17.555 9.444 1.00 42.78 201 SER A C 1
ATOM 1597 O O . SER A 1 201 ? 45.479 -16.970 8.617 1.00 42.78 201 SER A O 1
ATOM 1599 N N . ALA A 1 202 ? 44.709 -17.178 10.719 1.00 42.03 202 ALA A N 1
ATOM 1600 C CA . ALA A 1 202 ? 45.474 -16.120 11.369 1.00 42.03 202 ALA A CA 1
ATOM 1601 C C . ALA A 1 202 ? 47.004 -16.288 11.283 1.00 42.03 202 ALA A C 1
ATOM 1603 O O . ALA A 1 202 ? 47.505 -17.411 11.311 1.00 42.03 202 ALA A O 1
ATOM 1604 N N . VAL A 1 203 ? 47.722 -15.160 11.307 1.00 49.72 203 VAL A N 1
ATOM 1605 C CA . VAL A 1 203 ? 49.059 -15.045 11.907 1.00 49.72 203 VAL A CA 1
ATOM 1606 C C . VAL A 1 203 ? 49.191 -13.684 12.596 1.00 49.72 203 VAL A C 1
ATOM 1608 O O . VAL A 1 203 ? 49.124 -12.635 11.956 1.00 49.72 203 VAL A O 1
ATOM 1611 N N . ASP A 1 204 ? 49.349 -13.735 13.915 1.00 42.81 204 ASP A N 1
ATOM 1612 C CA . ASP A 1 204 ? 49.842 -12.658 14.768 1.00 42.81 204 ASP A CA 1
ATOM 1613 C C . ASP A 1 204 ? 51.323 -12.373 14.471 1.00 42.81 204 ASP A C 1
ATOM 1615 O O . ASP A 1 204 ? 52.100 -13.306 14.259 1.00 42.81 204 ASP A O 1
ATOM 1619 N N . ALA A 1 205 ? 51.738 -11.105 14.539 1.00 50.38 205 ALA A N 1
ATOM 1620 C CA . ALA A 1 205 ? 53.113 -10.741 14.881 1.00 50.38 205 ALA A CA 1
ATOM 1621 C C . ALA A 1 205 ? 53.194 -9.296 15.401 1.00 50.38 205 ALA A C 1
ATOM 1623 O O . ALA A 1 205 ? 53.044 -8.323 14.664 1.00 50.38 205 ALA A O 1
ATOM 1624 N N . ASP A 1 206 ? 53.451 -9.226 16.700 1.00 41.97 206 ASP A N 1
ATOM 1625 C CA . ASP A 1 206 ? 53.915 -8.103 17.509 1.00 41.97 206 ASP A CA 1
ATOM 1626 C C . ASP A 1 206 ? 55.201 -7.461 16.947 1.00 41.97 206 ASP A C 1
ATOM 1628 O O . ASP A 1 206 ? 56.117 -8.178 16.538 1.00 41.97 206 ASP A O 1
ATOM 1632 N N . ALA A 1 207 ? 55.329 -6.131 17.015 1.00 47.72 207 ALA A N 1
ATOM 1633 C CA . ALA A 1 207 ? 56.633 -5.457 17.022 1.00 47.72 207 ALA A CA 1
ATOM 1634 C C . ALA A 1 207 ? 56.542 -4.040 17.610 1.00 47.72 207 ALA A C 1
ATOM 1636 O O . ALA A 1 207 ? 56.038 -3.094 17.007 1.00 47.72 207 ALA A O 1
ATOM 1637 N N . ALA A 1 208 ? 57.079 -3.942 18.820 1.00 42.22 208 ALA A N 1
ATOM 1638 C CA . ALA A 1 208 ? 57.305 -2.770 19.643 1.00 42.22 208 ALA A CA 1
ATOM 1639 C C . ALA A 1 208 ? 58.167 -1.655 19.012 1.00 42.22 208 ALA A C 1
ATOM 1641 O O . ALA A 1 208 ? 59.108 -1.918 18.271 1.00 42.22 208 ALA A O 1
ATOM 1642 N N . GLY A 1 209 ? 57.962 -0.433 19.525 1.00 35.97 209 GLY A N 1
ATOM 1643 C CA . GLY A 1 209 ? 59.065 0.365 20.078 1.00 35.97 209 GLY A CA 1
ATOM 1644 C C . GLY A 1 209 ? 59.567 1.559 19.258 1.00 35.97 209 GLY A C 1
ATOM 1645 O O . GLY A 1 209 ? 60.129 1.393 18.184 1.00 35.97 209 GLY A O 1
ATOM 1646 N N . GLY A 1 210 ? 59.484 2.759 19.851 1.00 38.78 210 GLY A N 1
ATOM 1647 C CA . GLY A 1 210 ? 60.394 3.865 19.519 1.00 38.78 210 GLY A CA 1
ATOM 1648 C C . GLY A 1 210 ? 59.820 5.280 19.634 1.00 38.78 210 GLY A C 1
ATOM 1649 O O . GLY A 1 210 ? 59.511 5.894 18.621 1.00 38.78 210 GLY A O 1
ATOM 1650 N N . LYS A 1 211 ? 59.750 5.835 20.853 1.00 49.19 211 LYS A N 1
ATOM 1651 C CA . LYS A 1 211 ? 60.020 7.275 21.073 1.00 49.19 211 LYS A CA 1
ATOM 1652 C C . LYS A 1 211 ? 61.543 7.457 21.171 1.00 49.19 211 LYS A C 1
ATOM 1654 O O . LYS A 1 211 ? 62.201 6.548 21.679 1.00 49.19 211 LYS A O 1
ATOM 1659 N N . PRO A 1 212 ? 62.098 8.571 20.673 1.00 57.19 212 PRO A N 1
ATOM 1660 C CA . PRO A 1 212 ? 62.546 9.666 21.562 1.00 57.19 212 PRO A CA 1
ATOM 1661 C C . PRO A 1 212 ? 62.212 11.052 20.955 1.00 57.19 212 PRO A C 1
ATOM 1663 O O . PRO A 1 212 ? 62.159 11.191 19.739 1.00 57.19 212 PRO A O 1
ATOM 1666 N N . ASP A 1 213 ? 61.730 12.059 21.682 1.00 51.22 213 ASP A N 1
ATOM 1667 C CA . ASP A 1 213 ? 62.326 12.879 22.756 1.00 51.22 213 ASP A CA 1
ATOM 1668 C C . ASP A 1 213 ? 63.449 13.841 22.297 1.00 51.22 213 ASP A C 1
ATOM 1670 O O . ASP A 1 213 ? 64.559 13.423 21.980 1.00 51.22 213 ASP A O 1
ATOM 1674 N N . ASP A 1 214 ? 63.072 15.127 22.313 1.00 49.22 214 ASP A N 1
ATOM 1675 C CA . ASP A 1 214 ? 63.805 16.326 22.746 1.00 49.22 214 ASP A CA 1
ATOM 1676 C C . ASP A 1 214 ? 64.889 17.076 21.925 1.00 49.22 214 ASP A C 1
ATOM 1678 O O . ASP A 1 214 ? 65.900 16.535 21.484 1.00 49.22 214 ASP A O 1
ATOM 1682 N N . THR A 1 215 ? 64.725 18.418 21.990 1.00 53.38 215 THR A N 1
ATOM 1683 C CA . THR A 1 215 ? 65.715 19.533 21.911 1.00 53.38 215 THR A CA 1
ATOM 1684 C C . THR A 1 215 ? 66.075 20.019 20.488 1.00 53.38 215 THR A C 1
ATOM 1686 O O . THR A 1 215 ? 66.477 19.223 19.649 1.00 53.38 215 THR A O 1
ATOM 1689 N N . ILE A 1 216 ? 65.957 21.300 20.089 1.00 50.09 216 ILE A N 1
ATOM 1690 C CA . ILE A 1 216 ? 66.101 22.624 20.750 1.00 50.09 216 ILE A CA 1
ATOM 1691 C C . ILE A 1 216 ? 64.956 23.563 20.349 1.00 50.09 216 ILE A C 1
ATOM 1693 O O . ILE A 1 216 ? 64.591 23.557 19.151 1.00 50.09 216 ILE A O 1
#

Secondary structure (DSSP, 8-state):
-HHHHHHHHHHHHHHHHHHHHHHHHHHHHHHHHHHHHHHHHHHHHHHHHHHHHHTTPPPPPP----TT--S-SSPPPP-----PPP----PPP------SPPPEEEE-TTS-EEEEESSHHHHHHHH---HHHHHHHHHHT-B-TTS-EEEEHHHHHHHHHHHHHHHTTTTTS--S----S-SS--S-----------------------------

Solvent-accessible surface area (backbone atoms only — not comparable to full-atom values): 14190 Å² total; per-residue (Å²): 117,65,66,66,50,51,53,50,52,52,52,52,51,52,54,50,51,52,50,50,52,52,50,52,53,52,50,53,51,51,51,52,52,51,54,50,52,52,51,50,55,51,51,53,49,53,50,51,35,52,54,19,57,77,70,72,47,81,59,71,79,83,79,89,71,67,100,80,64,89,57,84,93,58,79,79,71,72,82,68,75,81,75,75,81,72,92,65,81,76,72,78,74,78,76,76,80,75,72,72,78,60,37,34,34,36,23,42,89,87,67,49,81,74,46,80,30,67,24,50,65,58,42,18,73,74,70,71,46,57,44,67,57,52,53,48,20,28,72,68,69,33,68,46,99,85,61,41,31,35,34,38,49,70,60,50,52,60,52,53,67,59,49,63,75,55,59,78,72,65,82,80,82,81,87,77,88,87,80,81,97,81,84,86,86,84,87,90,87,86,76,89,74,90,77,84,83,88,84,91,80,89,80,89,81,89,82,84,90,85,86,84,86,87,90,134

Sequence (216 aa):
MNETQEYLNKYQSLCMEQLEYLSRRMYQRRAMDEEIEDLFKRAKWNYAYVCSILEGKQPPAIMESDPNNIGPSHPPAPPAPRRVGSAAARRPKKKRSYSGPRPVLQLDVRGNVLRRFESLRQASELTGLLANYISIAAHTRSYTTDGSYWCFEDDFNALVAVDDDITTRVEKDTASDIPDPKQLIGGLLGADVSRSILPESAVDADAAGGKPDDTI